Protein AF-0000000086388294 (afdb_homodimer)

Secondary structure (DSSP, 8-state):
--HHHHHHHHHHHHHHHHHHHHHHHHHHHHHHHHT--PPPTTHHHHHHHHHHHHHHHHHHHHHHHHHHHHHHHTT--STTHHHHHHHHTHHHHHHHHHHHHH-HHHHHHH-SS--TT----HHHHHHHHHHHHHHHHHH-/--HHHHHHHHHHHHHHHHHHHHHHHHHHHHHHHHT--PPPTTHHHHHHHHHHHHHHHHHHHHHHHHHHHHHHHTT--STTHHHHHHHHTHHHHHHHHHHHHH-HHHHHHH-SS--TT----HHHHHHHHHHHHHHHHHH-

Radius of gyration: 21.27 Å; Cα contacts (8 Å, |Δi|>4): 244; chains: 2; bounding box: 47×61×39 Å

Solvent-accessible surface area (backbone atoms only — not comparable to full-atom values): 15033 Å² total; per-residue (Å²): 132,59,70,67,58,54,53,52,53,52,51,42,54,49,49,51,50,52,50,50,51,49,51,51,50,51,44,52,50,53,59,46,59,70,68,62,73,56,54,45,62,76,52,17,44,55,53,41,48,48,63,62,44,49,59,26,51,52,45,24,53,52,38,38,53,52,49,51,51,55,37,58,74,66,68,54,71,80,88,38,57,65,59,42,52,59,62,16,46,48,55,28,53,50,45,54,50,55,52,39,43,62,11,54,58,59,47,41,37,70,46,71,77,50,67,46,80,64,72,67,59,67,64,63,24,40,51,43,17,51,53,43,41,51,52,52,60,69,73,103,132,60,70,67,60,54,52,50,52,53,52,42,52,49,49,51,50,53,51,52,49,48,52,52,48,52,44,52,48,52,58,45,58,71,69,61,72,57,52,44,59,76,51,16,43,56,53,41,48,47,61,60,46,49,59,26,51,51,44,25,52,53,38,38,55,52,48,51,51,56,36,56,75,65,69,53,72,79,87,39,56,65,59,43,51,58,62,18,46,49,56,28,54,50,46,54,51,55,52,39,43,62,12,52,59,58,47,41,37,70,46,71,75,51,66,45,80,64,71,68,60,68,62,64,23,39,51,43,16,51,52,41,41,52,53,54,63,68,73,103

Structure (mmCIF, N/CA/C/O backbone):
data_AF-0000000086388294-model_v1
#
loop_
_entity.id
_entity.type
_entity.pdbx_description
1 polymer 'Uncharacterized protein'
#
loop_
_atom_site.group_PDB
_atom_site.id
_atom_site.type_symbol
_atom_site.label_atom_id
_atom_site.label_alt_id
_atom_site.label_comp_id
_atom_site.label_asym_id
_atom_site.label_entity_id
_atom_site.label_seq_id
_atom_site.pdbx_PDB_ins_code
_atom_site.Cartn_x
_atom_site.Cartn_y
_atom_site.Cartn_z
_atom_site.occupancy
_atom_site.B_iso_or_equiv
_atom_site.auth_seq_id
_atom_site.auth_comp_id
_atom_site.auth_asym_id
_atom_site.auth_atom_id
_atom_site.pdbx_PDB_model_num
ATOM 1 N N . MET A 1 1 ? -5.719 28.438 19.172 1 53.09 1 MET A N 1
ATOM 2 C CA . MET A 1 1 ? -5.258 27.812 17.938 1 53.09 1 MET A CA 1
ATOM 3 C C . MET A 1 1 ? -6.141 28.219 16.766 1 53.09 1 MET A C 1
ATOM 5 O O . MET A 1 1 ? -7.367 28.172 16.859 1 53.09 1 MET A O 1
ATOM 9 N N . GLN A 1 2 ? -5.602 28.969 15.68 1 72.62 2 GLN A N 1
ATOM 10 C CA . GLN A 1 2 ? -6.371 29.438 14.531 1 72.62 2 GLN A CA 1
ATOM 11 C C . GLN A 1 2 ? -7.059 28.281 13.82 1 72.62 2 GLN A C 1
ATOM 13 O O . GLN A 1 2 ? -6.562 27.156 13.844 1 72.62 2 GLN A O 1
ATOM 18 N N . PHE A 1 3 ? -8.25 28.406 13.492 1 73.56 3 PHE A N 1
ATOM 19 C CA . PHE A 1 3 ? -9.109 27.453 12.773 1 73.56 3 PHE A CA 1
ATOM 20 C C . PHE A 1 3 ? -8.32 26.719 11.703 1 73.56 3 PHE A C 1
ATOM 22 O O . PHE A 1 3 ? -8.461 25.5 11.562 1 73.56 3 PHE A O 1
ATOM 29 N N . LYS A 1 4 ? -7.434 27.375 10.984 1 77.44 4 LYS A N 1
ATOM 30 C CA . LYS A 1 4 ? -6.641 26.797 9.906 1 77.44 4 LYS A CA 1
ATOM 31 C C . LYS A 1 4 ? -5.652 25.766 10.445 1 77.44 4 LYS A C 1
ATOM 33 O O . LYS A 1 4 ? -5.469 24.703 9.852 1 77.44 4 LYS A O 1
ATOM 38 N N . GLN A 1 5 ? -5.105 26 11.57 1 78.69 5 GLN A N 1
ATOM 39 C CA . GLN A 1 5 ? -4.152 25.078 12.188 1 78.69 5 GLN A CA 1
ATOM 40 C C . GLN A 1 5 ? -4.84 23.812 12.664 1 78.69 5 GLN A C 1
ATOM 42 O O . GLN A 1 5 ? -4.289 22.703 12.531 1 78.69 5 GLN A O 1
ATOM 47 N N . CYS A 1 6 ? -6.016 24.016 13.156 1 74.75 6 CYS A N 1
ATOM 48 C CA . CYS A 1 6 ? -6.797 22.875 13.617 1 74.75 6 CYS A CA 1
ATOM 49 C C . CYS A 1 6 ? -7.172 21.953 12.453 1 74.75 6 CYS A C 1
ATOM 51 O O . CYS A 1 6 ? -7.051 20.734 12.555 1 74.75 6 CYS A O 1
ATOM 53 N N . VAL A 1 7 ? -7.543 22.547 11.32 1 80.19 7 VAL A N 1
ATOM 54 C CA . VAL A 1 7 ? -7.934 21.781 10.141 1 80.19 7 VAL A CA 1
ATOM 55 C C . VAL A 1 7 ? -6.73 21.016 9.602 1 80.19 7 VAL A C 1
ATOM 57 O O . VAL A 1 7 ? -6.852 19.844 9.242 1 80.19 7 VAL A O 1
ATOM 60 N N . GLU A 1 8 ? -5.602 21.562 9.609 1 83.25 8 GLU A N 1
ATOM 61 C CA . GLU A 1 8 ? -4.387 20.922 9.094 1 83.25 8 GLU A CA 1
ATOM 62 C C . GLU A 1 8 ? -3.969 19.75 9.961 1 83.25 8 GLU A C 1
ATOM 64 O O . GLU A 1 8 ? -3.588 18.688 9.445 1 83.25 8 GLU A O 1
ATOM 69 N N . LYS A 1 9 ? -4.082 19.906 11.203 1 84.88 9 LYS A N 1
ATOM 70 C CA . LYS A 1 9 ? -3.73 18.812 12.109 1 84.88 9 LYS A CA 1
ATOM 71 C C . LYS A 1 9 ? -4.699 17.641 11.969 1 84.88 9 LYS A C 1
ATOM 73 O O . LYS A 1 9 ? -4.289 16.484 11.992 1 84.88 9 LYS A O 1
ATOM 78 N N . LEU A 1 10 ? -5.895 17.953 11.797 1 84 10 LEU A N 1
ATOM 79 C CA . LEU A 1 10 ? -6.918 16.938 11.586 1 84 10 LEU A CA 1
ATOM 80 C C . LEU A 1 10 ? -6.66 16.156 10.297 1 84 10 LEU A C 1
ATOM 82 O O . LEU A 1 10 ? -6.762 14.938 10.281 1 84 10 LEU A O 1
ATOM 86 N N . LEU A 1 11 ? -6.293 16.812 9.281 1 85.06 11 LEU A N 1
ATOM 87 C CA . LEU A 1 11 ? -6.012 16.188 7.996 1 85.06 11 LEU A CA 1
ATOM 88 C C . LEU A 1 11 ? -4.789 15.281 8.094 1 85.06 11 LEU A C 1
ATOM 90 O O . LEU A 1 11 ? -4.758 14.203 7.488 1 85.06 11 LEU A O 1
ATOM 94 N N . GLN A 1 12 ? -3.857 15.719 8.797 1 90.31 12 GLN A N 1
ATOM 95 C CA . GLN A 1 12 ? -2.639 14.938 8.984 1 90.31 12 GLN A CA 1
ATOM 96 C C . GLN A 1 12 ? -2.926 13.633 9.719 1 90.31 12 GLN A C 1
ATOM 98 O O . GLN A 1 12 ? -2.439 12.57 9.328 1 90.31 12 GLN A O 1
ATOM 103 N N . GLU A 1 13 ? -3.705 13.695 10.711 1 88.75 13 GLU A N 1
ATOM 104 C CA . GLU A 1 13 ? -4.055 12.508 11.484 1 88.75 13 GLU A CA 1
ATOM 105 C C . GLU A 1 13 ? -4.848 11.508 10.641 1 88.75 13 GLU A C 1
ATOM 107 O O . GLU A 1 13 ? -4.586 10.305 10.672 1 88.75 13 GLU A O 1
ATOM 112 N N . LYS A 1 14 ? -5.672 12.094 9.844 1 88.75 14 LYS A N 1
ATOM 113 C CA . LYS A 1 14 ? -6.48 11.242 8.977 1 88.75 14 LYS A CA 1
ATOM 114 C C . LYS A 1 14 ? -5.621 10.562 7.914 1 88.75 14 LYS A C 1
ATOM 116 O O . LYS A 1 14 ? -5.816 9.383 7.613 1 88.75 14 LYS A O 1
ATOM 121 N N . LEU A 1 15 ? -4.684 11.266 7.441 1 91.25 15 LEU A N 1
ATOM 122 C CA . LEU A 1 15 ? -3.805 10.719 6.41 1 91.25 15 LEU A CA 1
ATOM 123 C C . LEU A 1 15 ? -2.926 9.609 6.977 1 91.25 15 LEU A C 1
ATOM 125 O O . LEU A 1 15 ? -2.689 8.602 6.312 1 91.25 15 LEU A O 1
ATOM 129 N N . ILE A 1 16 ? -2.539 9.844 8.188 1 92.44 16 ILE A N 1
ATOM 130 C CA . ILE A 1 16 ? -1.714 8.828 8.828 1 92.44 16 ILE A CA 1
ATOM 131 C C . ILE A 1 16 ? -2.537 7.562 9.062 1 92.44 16 ILE A C 1
ATOM 133 O O . ILE A 1 16 ? -2.08 6.453 8.773 1 92.44 16 ILE A O 1
ATOM 137 N N . LEU A 1 17 ? -3.752 7.77 9.461 1 92.06 17 LEU A N 1
ATOM 138 C CA . LEU A 1 17 ? -4.648 6.652 9.734 1 92.06 17 LEU A CA 1
ATOM 139 C C . LEU A 1 17 ? -4.953 5.879 8.453 1 92.06 17 LEU A C 1
ATOM 141 O O . LEU A 1 17 ? -4.922 4.645 8.445 1 92.06 17 LEU A O 1
ATOM 145 N N . ASN A 1 18 ? -5.18 6.625 7.445 1 92.62 18 ASN A N 1
ATOM 146 C CA . ASN A 1 18 ? -5.48 5.988 6.168 1 92.62 18 ASN A CA 1
ATOM 147 C C . ASN A 1 18 ? -4.266 5.254 5.605 1 92.62 18 ASN A C 1
ATOM 149 O O . ASN A 1 18 ? -4.402 4.195 4.988 1 92.62 18 ASN A O 1
ATOM 153 N N . PHE A 1 19 ? -3.104 5.809 5.812 1 94.56 19 PHE A N 1
ATOM 154 C CA . PHE A 1 19 ? -1.874 5.172 5.359 1 94.56 19 PHE A CA 1
ATOM 155 C C . PHE A 1 19 ? -1.628 3.871 6.117 1 94.56 19 PHE A C 1
ATOM 157 O O . PHE A 1 19 ? -1.407 2.822 5.504 1 94.56 19 PHE A O 1
ATOM 164 N N . ILE A 1 20 ? -1.783 3.887 7.344 1 92.75 20 ILE A N 1
ATOM 165 C CA . ILE A 1 20 ? -1.602 2.699 8.172 1 92.75 20 ILE A CA 1
ATOM 166 C C . ILE A 1 20 ? -2.67 1.664 7.828 1 92.75 20 ILE A C 1
ATOM 168 O O . ILE A 1 20 ? -2.369 0.475 7.691 1 92.75 20 ILE A O 1
ATOM 172 N N . GLY A 1 21 ? -3.887 2.121 7.738 1 93.5 21 GLY A N 1
ATOM 173 C CA . GLY A 1 21 ? -4.961 1.221 7.355 1 93.5 21 GLY A CA 1
ATOM 174 C C . GLY A 1 21 ? -4.711 0.522 6.031 1 93.5 21 GLY A C 1
ATOM 175 O O . GLY A 1 21 ? -4.973 -0.675 5.895 1 93.5 21 GLY A O 1
ATOM 176 N N . THR A 1 22 ? -4.184 1.242 5.094 1 94.38 22 THR A N 1
ATOM 177 C CA . THR A 1 22 ? -3.904 0.675 3.781 1 94.38 22 THR A CA 1
ATOM 178 C C . THR A 1 22 ? -2.809 -0.382 3.871 1 94.38 22 THR A C 1
ATOM 180 O O . THR A 1 22 ? -2.891 -1.427 3.221 1 94.38 22 THR A O 1
ATOM 183 N N . ILE A 1 23 ? -1.818 -0.122 4.684 1 94.25 23 ILE A N 1
ATOM 184 C CA . ILE A 1 23 ? -0.747 -1.095 4.863 1 94.25 23 ILE A CA 1
ATOM 185 C C . ILE A 1 23 ? -1.307 -2.369 5.492 1 94.25 23 ILE A C 1
ATOM 187 O O . ILE A 1 23 ? -1.002 -3.477 5.043 1 94.25 23 ILE A O 1
ATOM 191 N N . ILE A 1 24 ? -2.145 -2.24 6.449 1 94.56 24 ILE A N 1
ATOM 192 C CA . ILE A 1 24 ? -2.736 -3.396 7.113 1 94.56 24 ILE A CA 1
ATOM 193 C C . ILE A 1 24 ? -3.582 -4.188 6.117 1 94.56 24 ILE A C 1
ATOM 195 O O . ILE A 1 24 ? -3.525 -5.418 6.086 1 94.56 24 ILE A O 1
ATOM 199 N N . LEU A 1 25 ? -4.289 -3.502 5.316 1 94.44 25 LEU A N 1
ATOM 200 C CA . LEU A 1 25 ? -5.141 -4.16 4.332 1 94.44 25 LEU A CA 1
ATOM 201 C C . LEU A 1 25 ? -4.301 -4.895 3.295 1 94.44 25 LEU A C 1
ATOM 203 O O . LEU A 1 25 ? -4.637 -6.012 2.893 1 94.44 25 LEU A O 1
ATOM 207 N N . ALA A 1 26 ? -3.232 -4.305 2.924 1 93.75 26 ALA A N 1
ATOM 208 C CA . ALA A 1 26 ? -2.354 -4.938 1.945 1 93.75 26 ALA A CA 1
ATOM 209 C C . ALA A 1 26 ? -1.712 -6.199 2.518 1 93.75 26 ALA A C 1
ATOM 211 O O . ALA A 1 26 ? -1.621 -7.219 1.835 1 93.75 26 ALA A O 1
ATOM 212 N N . VAL A 1 27 ? -1.309 -6.082 3.719 1 92.75 27 VAL A N 1
ATOM 213 C CA . VAL A 1 27 ? -0.692 -7.227 4.383 1 92.75 27 VAL A CA 1
ATOM 214 C C . VAL A 1 27 ? -1.728 -8.328 4.578 1 92.75 27 VAL A C 1
ATOM 216 O O . VAL A 1 27 ? -1.443 -9.508 4.332 1 92.75 27 VAL A O 1
ATOM 219 N N . THR A 1 28 ? -2.885 -8.008 4.977 1 91 28 THR A N 1
ATOM 220 C CA . THR A 1 28 ? -3.963 -8.977 5.16 1 91 28 THR A CA 1
ATOM 221 C C . THR A 1 28 ? -4.285 -9.68 3.85 1 91 28 THR A C 1
ATOM 223 O O . THR A 1 28 ? -4.469 -10.898 3.822 1 91 28 THR A O 1
ATOM 226 N N . GLU A 1 29 ? -4.336 -8.977 2.787 1 92.5 29 GLU A N 1
ATOM 227 C CA . GLU A 1 29 ? -4.617 -9.562 1.479 1 92.5 29 GLU A CA 1
ATOM 228 C C . GLU A 1 29 ? -3.508 -10.523 1.059 1 92.5 29 GLU A C 1
ATOM 230 O O . GLU A 1 29 ? -3.781 -11.578 0.487 1 92.5 29 GLU A O 1
ATOM 235 N N . LYS A 1 30 ? -2.273 -10.141 1.365 1 90.69 30 LYS A N 1
ATOM 236 C CA . LYS A 1 30 ? -1.16 -11.008 0.987 1 90.69 30 LYS A CA 1
ATOM 237 C C . LYS A 1 30 ? -1.208 -12.328 1.747 1 90.69 30 LYS A C 1
ATOM 239 O O . LYS A 1 30 ? -0.921 -13.391 1.182 1 90.69 30 LYS A O 1
ATOM 244 N N . ILE A 1 31 ? -1.565 -12.266 2.973 1 87.38 31 ILE A N 1
ATOM 245 C CA . ILE A 1 31 ? -1.691 -13.484 3.775 1 87.38 31 ILE A CA 1
ATOM 246 C C . ILE A 1 31 ? -2.82 -14.352 3.225 1 87.38 31 ILE A C 1
ATOM 248 O O . ILE A 1 31 ? -2.67 -15.57 3.1 1 87.38 31 ILE A O 1
ATOM 252 N N . MET A 1 32 ? -3.871 -13.734 2.818 1 86.81 32 MET A N 1
ATOM 253 C CA . MET A 1 32 ? -5.02 -14.469 2.293 1 86.81 32 MET A CA 1
ATOM 254 C C . MET A 1 32 ? -4.707 -15.062 0.921 1 86.81 32 MET A C 1
ATOM 256 O O . MET A 1 32 ? -5.199 -16.141 0.578 1 86.81 32 MET A O 1
ATOM 260 N N . GLU A 1 33 ? -3.936 -14.367 0.176 1 84.38 33 GLU A N 1
ATOM 261 C CA . GLU A 1 33 ? -3.576 -14.805 -1.169 1 84.38 33 GLU A CA 1
ATOM 262 C C . GLU A 1 33 ? -2.822 -16.141 -1.135 1 84.38 33 GLU A C 1
ATOM 264 O O . GLU A 1 33 ? -3.027 -17 -1.994 1 84.38 33 GLU A O 1
ATOM 269 N N . HIS A 1 34 ? -1.986 -16.312 -0.187 1 80.88 34 HIS A N 1
ATOM 270 C CA . HIS A 1 34 ? -1.184 -17.531 -0.103 1 80.88 34 HIS A CA 1
ATOM 271 C C . HIS A 1 34 ? -2.025 -18.719 0.347 1 80.88 34 HIS A C 1
ATOM 273 O O . HIS A 1 34 ? -1.683 -19.875 0.069 1 80.88 34 HIS A O 1
ATOM 279 N N . GLU A 1 35 ? -3.08 -18.469 0.985 1 77.38 35 GLU A N 1
ATOM 280 C CA . GLU A 1 35 ? -3.957 -19.547 1.456 1 77.38 35 GLU A CA 1
ATOM 281 C C . GLU A 1 35 ? -5.215 -19.641 0.597 1 77.38 35 GLU A C 1
ATOM 283 O O . GLU A 1 35 ? -6.125 -20.422 0.908 1 77.38 35 GLU A O 1
ATOM 288 N N . PHE A 1 36 ? -5.215 -19.047 -0.467 1 81.56 36 PHE A N 1
ATOM 289 C CA . PHE A 1 36 ? -6.434 -18.938 -1.259 1 81.56 36 PHE A CA 1
ATOM 290 C C . PHE A 1 36 ? -6.676 -20.203 -2.062 1 81.56 36 PHE A C 1
ATOM 292 O O . PHE A 1 36 ? -5.762 -20.719 -2.707 1 81.56 36 PHE A O 1
ATOM 299 N N . THR A 1 37 ? -7.801 -20.75 -1.876 1 80.44 37 THR A N 1
ATOM 300 C CA . THR A 1 37 ? -8.305 -21.844 -2.697 1 80.44 37 THR A CA 1
ATOM 301 C C . THR A 1 37 ? -9.648 -21.484 -3.322 1 80.44 37 THR A C 1
ATOM 303 O O . THR A 1 37 ? -10.516 -20.922 -2.652 1 80.44 37 THR A O 1
ATOM 306 N N . CYS A 1 38 ? -9.75 -21.734 -4.637 1 82.88 38 CYS A N 1
ATOM 307 C CA . CYS A 1 38 ? -10.969 -21.359 -5.344 1 82.88 38 CYS A CA 1
ATOM 308 C C . CYS A 1 38 ? -12.086 -22.375 -5.086 1 82.88 38 CYS A C 1
ATOM 310 O O . CYS A 1 38 ? -11.93 -23.562 -5.371 1 82.88 38 CYS A O 1
ATOM 312 N N . ALA A 1 39 ? -13.148 -22.016 -4.559 1 83.69 39 ALA A N 1
ATOM 313 C CA . ALA A 1 39 ? -14.305 -22.859 -4.293 1 83.69 39 ALA A CA 1
ATOM 314 C C . ALA A 1 39 ? -15.016 -23.25 -5.59 1 83.69 39 ALA A C 1
ATOM 316 O O . ALA A 1 39 ? -14.961 -22.516 -6.578 1 83.69 39 ALA A O 1
ATOM 317 N N . PRO A 1 40 ? -15.633 -24.406 -5.535 1 83.69 40 PRO A N 1
ATOM 318 C CA . PRO A 1 40 ? -16.359 -24.828 -6.742 1 83.69 40 PRO A CA 1
ATOM 319 C C . PRO A 1 40 ? -17.578 -23.969 -7.035 1 83.69 40 PRO A C 1
ATOM 321 O O . PRO A 1 40 ? -18.141 -23.359 -6.121 1 83.69 40 PRO A O 1
ATOM 324 N N . HIS A 1 41 ? -17.938 -23.938 -8.297 1 83.25 41 HIS A N 1
ATOM 325 C CA . HIS A 1 41 ? -19.156 -23.234 -8.711 1 83.25 41 HIS A CA 1
ATOM 326 C C . HIS A 1 41 ? -20.406 -23.906 -8.156 1 83.25 41 HIS A C 1
ATOM 328 O O . HIS A 1 41 ? -20.484 -25.125 -8.117 1 83.25 41 HIS A O 1
ATOM 334 N N . PRO A 1 42 ? -21.438 -23.141 -7.582 1 84.75 42 PRO A N 1
ATOM 335 C CA . PRO A 1 42 ? -21.625 -21.688 -7.629 1 84.75 42 PRO A CA 1
ATOM 336 C C . PRO A 1 42 ? -21.172 -21 -6.344 1 84.75 42 PRO A C 1
ATOM 338 O O . PRO A 1 42 ? -21.422 -19.812 -6.164 1 84.75 42 PRO A O 1
ATOM 341 N N . TYR A 1 43 ? -20.578 -21.641 -5.477 1 88.56 43 TYR A N 1
ATOM 342 C CA . TYR A 1 43 ? -20.172 -21.094 -4.18 1 88.56 43 TYR A CA 1
ATOM 343 C C . TYR A 1 43 ? -19.031 -20.109 -4.324 1 88.56 43 TYR A C 1
ATOM 345 O O . TYR A 1 43 ? -18.781 -19.297 -3.432 1 88.56 43 TYR A O 1
ATOM 353 N N . ASN A 1 44 ? -18.297 -20.109 -5.426 1 90 44 ASN A N 1
ATOM 354 C CA . ASN A 1 44 ? -17.172 -19.219 -5.668 1 90 44 ASN A CA 1
ATOM 355 C C . ASN A 1 44 ? -17.609 -17.766 -5.668 1 90 44 ASN A C 1
ATOM 357 O O . ASN A 1 44 ? -16.891 -16.891 -5.172 1 90 44 ASN A O 1
ATOM 361 N N . GLN A 1 45 ? -18.797 -17.5 -6.148 1 90.38 45 GLN A N 1
ATOM 362 C CA . GLN A 1 45 ? -19.297 -16.125 -6.172 1 90.38 45 GLN A CA 1
ATOM 363 C C . GLN A 1 45 ? -19.656 -15.648 -4.77 1 90.38 45 GLN A C 1
ATOM 365 O O . GLN A 1 45 ? -19.422 -14.484 -4.426 1 90.38 45 GLN A O 1
ATOM 370 N N . ILE A 1 46 ? -20.234 -16.562 -4.047 1 92.62 46 ILE A N 1
ATOM 371 C CA . ILE A 1 46 ? -20.625 -16.219 -2.684 1 92.62 46 ILE A CA 1
ATOM 372 C C . ILE A 1 46 ? -19.375 -15.977 -1.837 1 92.62 46 ILE A C 1
ATOM 374 O O . ILE A 1 46 ? -19.312 -14.992 -1.099 1 92.62 46 ILE A O 1
ATOM 378 N N . TYR A 1 47 ? -18.406 -16.859 -1.914 1 89.94 47 TYR A N 1
ATOM 379 C CA . TYR A 1 47 ? -17.172 -16.703 -1.171 1 89.94 47 TYR A CA 1
ATOM 380 C C . TYR A 1 47 ? -16.453 -15.414 -1.568 1 89.94 47 TYR A C 1
ATOM 382 O O . TYR A 1 47 ? -15.906 -14.711 -0.715 1 89.94 47 TYR A O 1
ATOM 390 N N . PHE A 1 48 ? -16.453 -15.062 -2.885 1 92.5 48 PHE A N 1
ATOM 391 C CA . PHE A 1 48 ? -15.852 -13.82 -3.346 1 92.5 48 PHE A CA 1
ATOM 392 C C . PHE A 1 48 ? -16.578 -12.609 -2.76 1 92.5 48 PHE A C 1
ATOM 394 O O . PHE A 1 48 ? -15.945 -11.648 -2.328 1 92.5 48 PHE A O 1
ATOM 401 N N . GLY A 1 49 ? -17.844 -12.688 -2.756 1 94.44 49 GLY A N 1
ATOM 402 C CA . GLY A 1 49 ? -18.609 -11.609 -2.166 1 94.44 49 GLY A CA 1
ATOM 403 C C . GLY A 1 49 ? -18.281 -11.367 -0.705 1 94.44 49 GLY A C 1
ATOM 404 O O . GLY A 1 49 ? -18.125 -10.219 -0.282 1 94.44 49 GLY A O 1
ATOM 405 N N . ILE A 1 50 ? -18.203 -12.391 0.019 1 93.75 50 ILE A N 1
ATOM 406 C CA . ILE A 1 50 ? -17.891 -12.289 1.438 1 93.75 50 ILE A CA 1
ATOM 407 C C . ILE A 1 50 ? -16.469 -11.727 1.61 1 93.75 50 ILE A C 1
ATOM 409 O O . ILE A 1 50 ? -16.25 -10.844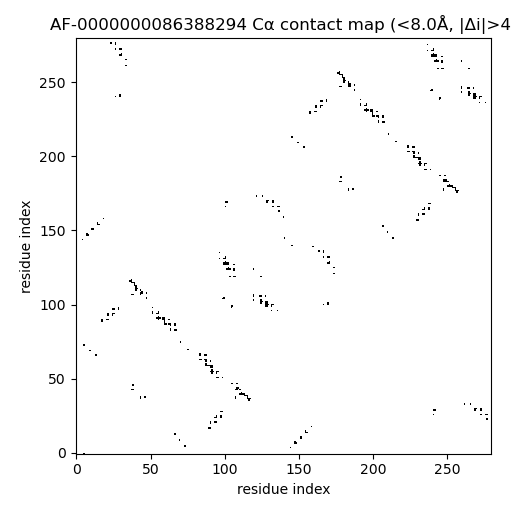 2.436 1 93.75 50 ILE A O 1
ATOM 413 N N . PHE A 1 51 ? -15.586 -12.234 0.8 1 93.12 51 PHE A N 1
ATOM 414 C CA . PHE A 1 51 ? -14.203 -11.773 0.856 1 93.12 51 PHE A CA 1
ATOM 415 C C . PHE A 1 51 ? -14.117 -10.281 0.561 1 93.12 51 PHE A C 1
ATOM 417 O O . PHE A 1 51 ? -13.344 -9.555 1.194 1 93.12 51 PHE A O 1
ATOM 424 N N . LEU A 1 52 ? -14.906 -9.844 -0.371 1 94.62 52 LEU A N 1
ATOM 425 C CA . LEU A 1 52 ? -14.883 -8.453 -0.812 1 94.62 52 LEU A CA 1
ATOM 426 C C . LEU A 1 52 ? -15.547 -7.543 0.22 1 94.62 52 LEU A C 1
ATOM 428 O O . LEU A 1 52 ? -15.039 -6.461 0.516 1 94.62 52 LEU A O 1
ATOM 432 N N . LEU A 1 53 ? -16.547 -8.039 0.892 1 96.56 53 LEU A N 1
ATOM 433 C CA . LEU A 1 53 ? -17.391 -7.152 1.7 1 96.56 53 LEU A CA 1
ATOM 434 C C . LEU A 1 53 ? -17 -7.234 3.172 1 96.56 53 LEU A C 1
ATOM 436 O O . LEU A 1 53 ? -17.109 -6.246 3.904 1 96.56 53 LEU A O 1
ATOM 440 N N . ALA A 1 54 ? -16.5 -8.305 3.588 1 95.5 54 ALA A N 1
ATOM 441 C CA . ALA A 1 54 ? -16.25 -8.492 5.016 1 95.5 54 ALA A CA 1
ATOM 442 C C . ALA A 1 54 ? -15.156 -7.559 5.512 1 95.5 54 ALA A C 1
ATOM 444 O O . ALA A 1 54 ? -15.391 -6.727 6.395 1 95.5 54 ALA A O 1
ATOM 445 N N . PRO A 1 55 ? -13.977 -7.594 4.938 1 94.88 55 PRO A N 1
ATOM 446 C CA . PRO A 1 55 ? -12.953 -6.656 5.414 1 94.88 55 PRO A CA 1
ATOM 447 C C . PRO A 1 55 ? -13.328 -5.199 5.168 1 94.88 55 PRO A C 1
ATOM 449 O O . PRO A 1 55 ? -13.086 -4.34 6.02 1 94.88 55 PRO A O 1
ATOM 452 N N . ALA A 1 56 ? -13.945 -4.93 4.043 1 96.62 56 ALA A N 1
ATOM 453 C CA . ALA A 1 56 ? -14.398 -3.572 3.74 1 96.62 56 ALA A CA 1
ATOM 454 C C . ALA A 1 56 ? -15.352 -3.059 4.816 1 96.62 56 ALA A C 1
ATOM 456 O O . ALA A 1 56 ? -15.203 -1.935 5.305 1 96.62 56 ALA A O 1
ATOM 457 N N . GLY A 1 57 ? -16.25 -3.904 5.23 1 96.5 57 GLY A N 1
ATOM 458 C CA . GLY A 1 57 ? -17.203 -3.527 6.262 1 96.5 57 GLY A CA 1
ATOM 459 C C . GLY A 1 57 ? -16.562 -3.33 7.621 1 96.5 57 GLY A C 1
ATOM 460 O O . GLY A 1 57 ? -16.859 -2.357 8.32 1 96.5 57 GLY A O 1
ATOM 461 N N . ILE A 1 58 ? -15.688 -4.152 7.984 1 96.88 58 ILE A N 1
ATOM 462 C CA . ILE A 1 58 ? -15.008 -4.09 9.273 1 96.88 58 ILE A CA 1
ATOM 463 C C . ILE A 1 58 ? -14.188 -2.809 9.359 1 96.88 58 ILE A C 1
ATOM 465 O O . ILE A 1 58 ? -14.289 -2.059 10.336 1 96.88 58 ILE A O 1
ATOM 469 N N . PHE A 1 59 ? -13.398 -2.547 8.312 1 96.19 59 PHE A N 1
ATOM 470 C CA . PHE A 1 59 ? -12.523 -1.377 8.352 1 96.19 59 PHE A CA 1
ATOM 471 C C . PHE A 1 59 ? -13.344 -0.094 8.227 1 96.19 59 PHE A C 1
ATOM 473 O O . PHE A 1 59 ? -12.953 0.946 8.766 1 96.19 59 PHE A O 1
ATOM 480 N N . PHE A 1 60 ? -14.484 -0.152 7.57 1 96.88 60 PHE A N 1
ATOM 481 C CA . PHE A 1 60 ? -15.383 1 7.523 1 96.88 60 PHE A CA 1
ATOM 482 C C . PHE A 1 60 ? -15.875 1.355 8.922 1 96.88 60 PHE A C 1
ATOM 484 O O . PHE A 1 60 ? -15.797 2.512 9.336 1 96.88 60 PHE A O 1
ATOM 491 N N . PHE A 1 61 ? -16.297 0.371 9.648 1 96.62 61 PHE A N 1
ATOM 492 C CA . PHE A 1 61 ? -16.859 0.606 10.977 1 96.62 61 PHE A CA 1
ATOM 493 C C . PHE A 1 61 ? -15.773 1.037 11.953 1 96.62 61 PHE A C 1
ATOM 495 O O . PHE A 1 61 ? -15.984 1.954 12.75 1 96.62 61 PHE A O 1
ATOM 502 N N . LEU A 1 62 ? -14.656 0.399 11.867 1 95.38 62 LEU A N 1
ATOM 503 C CA . LEU A 1 62 ? -13.555 0.769 12.742 1 95.38 62 LEU A CA 1
ATOM 504 C C . LEU A 1 62 ? -13.125 2.213 12.508 1 95.38 62 LEU A C 1
ATOM 506 O O . LEU A 1 62 ? -12.961 2.982 13.453 1 95.38 62 LEU A O 1
ATOM 510 N N . ASN A 1 63 ? -12.945 2.537 11.195 1 94.38 63 ASN A N 1
ATOM 511 C CA . ASN A 1 63 ? -12.555 3.902 10.867 1 94.38 63 ASN A CA 1
ATOM 512 C C . ASN A 1 63 ? -13.625 4.91 11.266 1 94.38 63 ASN A C 1
ATOM 514 O O . ASN A 1 63 ? -13.32 6.043 11.633 1 94.38 63 ASN A O 1
ATOM 518 N N . PHE A 1 64 ? -14.875 4.477 11.172 1 93.5 64 PHE A N 1
ATOM 519 C CA . PHE A 1 64 ? -15.984 5.344 11.547 1 93.5 64 PHE A CA 1
ATOM 520 C C . PHE A 1 64 ? -15.922 5.684 13.031 1 93.5 64 PHE A C 1
ATOM 522 O O . PHE A 1 64 ? -16.109 6.844 13.422 1 93.5 64 PHE A O 1
ATOM 529 N N . ILE A 1 65 ? -15.617 4.762 13.828 1 93.38 65 ILE A N 1
ATOM 530 C CA . ILE A 1 65 ? -15.5 4.953 15.266 1 93.38 65 ILE A CA 1
ATOM 531 C C . ILE A 1 65 ? -14.305 5.852 15.57 1 93.38 65 ILE A C 1
ATOM 533 O O . ILE A 1 65 ? -14.414 6.801 16.359 1 93.38 65 ILE A O 1
ATOM 537 N N . ILE A 1 66 ? -13.172 5.594 14.922 1 92.75 66 ILE A N 1
ATOM 538 C CA . ILE A 1 66 ? -11.945 6.352 15.164 1 92.75 66 ILE A CA 1
ATOM 539 C C . ILE A 1 66 ? -12.148 7.805 14.742 1 92.75 66 ILE A C 1
ATOM 541 O O . ILE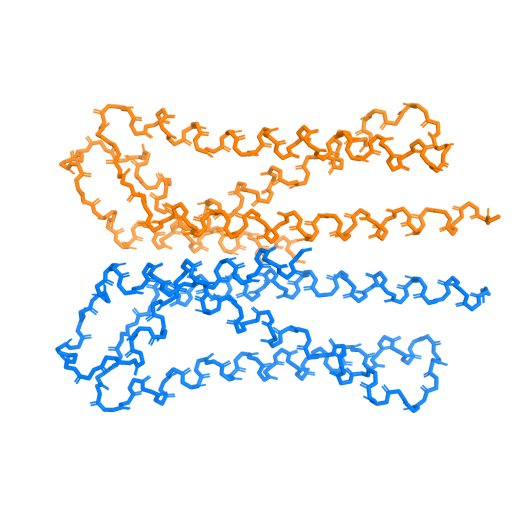 A 1 66 ? -11.742 8.727 15.453 1 92.75 66 ILE A O 1
ATOM 545 N N . GLN A 1 67 ? -12.82 8.039 13.547 1 89.19 67 GLN A N 1
ATOM 546 C CA . GLN A 1 67 ? -13.086 9.391 13.07 1 89.19 67 GLN A CA 1
ATOM 547 C C . GLN A 1 67 ? -13.969 10.156 14.055 1 89.19 67 GLN A C 1
ATOM 549 O O . GLN A 1 67 ? -13.781 11.359 14.25 1 89.19 67 GLN A O 1
ATOM 554 N N . GLY A 1 68 ? -14.945 9.492 14.586 1 86.81 68 GLY A N 1
ATOM 555 C CA . GLY A 1 68 ? -15.773 10.125 15.602 1 86.81 68 GLY A CA 1
ATOM 556 C C . GLY A 1 68 ? -14.992 10.594 16.812 1 86.81 68 GLY A C 1
ATOM 557 O O . GLY A 1 68 ? -15.203 11.711 17.297 1 86.81 68 GLY A O 1
ATOM 558 N N . TYR A 1 69 ? -14.047 9.812 17.203 1 87.81 69 TYR A N 1
ATOM 559 C CA . TYR A 1 69 ? -13.203 10.164 18.344 1 87.81 69 TYR A CA 1
ATOM 560 C C . TYR A 1 69 ? -12.297 11.344 18 1 87.81 69 TYR A C 1
ATOM 562 O O . TYR A 1 69 ? -12.094 12.242 18.828 1 87.81 69 TYR A O 1
ATOM 570 N N . ILE A 1 70 ? -11.758 11.297 16.812 1 85.19 70 ILE A N 1
ATOM 571 C CA . ILE A 1 70 ? -10.867 12.367 16.375 1 85.19 70 ILE A CA 1
ATOM 572 C C . ILE A 1 70 ? -11.633 13.68 16.297 1 85.19 70 ILE A C 1
ATOM 574 O O . ILE A 1 70 ? -11.148 14.719 16.766 1 85.19 70 ILE A O 1
ATOM 578 N N . LEU A 1 71 ? -12.828 13.672 15.758 1 83.38 71 LEU A N 1
ATOM 579 C CA . LEU A 1 71 ? -13.633 14.883 15.625 1 83.38 71 LEU A CA 1
ATOM 580 C C . LEU A 1 71 ? -14.055 15.414 16.984 1 83.38 71 LEU A C 1
ATOM 582 O O . LEU A 1 71 ? -14.078 16.625 17.203 1 83.38 71 LEU A O 1
ATOM 586 N N . ASN A 1 72 ? -14.422 14.516 17.875 1 84.12 72 ASN A N 1
ATOM 587 C CA . ASN A 1 72 ? -14.812 14.906 19.234 1 84.12 72 ASN A CA 1
ATOM 588 C C . ASN A 1 72 ? -13.656 15.562 19.984 1 84.12 72 ASN A C 1
ATOM 590 O O . ASN A 1 72 ? -13.859 16.5 20.75 1 84.12 72 ASN A O 1
ATOM 594 N N . SER A 1 73 ? -12.531 15.109 19.781 1 83.38 73 SER A N 1
ATOM 595 C CA . SER A 1 73 ? -11.352 15.672 20.438 1 83.38 73 SER A CA 1
ATOM 596 C C . SER A 1 73 ? -11.078 17.094 19.953 1 83.38 73 SER A C 1
ATOM 598 O O . SER A 1 73 ? -10.508 17.906 20.672 1 83.38 73 SER A O 1
ATOM 600 N N . PHE A 1 74 ? -11.492 17.344 18.688 1 79.5 74 PHE A N 1
ATOM 601 C CA . PHE A 1 74 ? -11.25 18.656 18.109 1 79.5 74 PHE A CA 1
ATOM 602 C C . PHE A 1 74 ? -12.484 19.547 18.25 1 79.5 74 PHE A C 1
ATOM 604 O O . PHE A 1 74 ? -12.508 20.672 17.75 1 79.5 74 PHE A O 1
ATOM 611 N N . ASP A 1 75 ? -13.57 19.141 19.031 1 77.12 75 ASP A N 1
ATOM 612 C CA . ASP A 1 75 ? -14.797 19.891 19.281 1 77.12 75 ASP A CA 1
ATOM 613 C C . ASP A 1 75 ? -15.469 20.297 17.969 1 77.12 75 ASP A C 1
ATOM 615 O O . ASP A 1 75 ? -15.969 21.422 17.844 1 77.12 75 ASP A O 1
ATOM 619 N N . VAL A 1 76 ? -15.164 19.641 16.922 1 69.5 76 VAL A N 1
ATOM 620 C CA . VAL A 1 76 ? -15.836 19.938 15.648 1 69.5 76 VAL A CA 1
ATOM 621 C C . VAL A 1 76 ? -17.281 19.422 15.703 1 69.5 76 VAL A C 1
ATOM 623 O O . VAL A 1 76 ? -17.547 18.344 16.219 1 69.5 76 VAL A O 1
ATOM 626 N N . LYS A 1 77 ? -18.219 20.422 15.531 1 63.12 77 LYS A N 1
ATOM 627 C CA . LYS A 1 77 ? -19.672 20.25 15.672 1 63.12 77 LYS A CA 1
ATOM 628 C C . LYS A 1 77 ? -20.141 19.016 14.906 1 63.12 77 LYS A C 1
ATOM 630 O O . LYS A 1 77 ? -19.516 18.609 13.922 1 63.12 77 LYS A O 1
ATOM 635 N N . LYS A 1 78 ? -21.344 18.359 15.312 1 60.47 78 LYS A N 1
ATOM 636 C CA . LYS A 1 78 ? -22.141 17.156 15.125 1 60.47 78 LYS A CA 1
ATOM 637 C C . LYS A 1 78 ? -22.547 17 13.664 1 60.47 78 LYS A C 1
ATOM 639 O O . LYS A 1 78 ? -22.734 15.875 13.18 1 60.47 78 LYS A O 1
ATOM 644 N N . ASP A 1 79 ? -22.766 18.109 12.828 1 62.97 79 ASP A N 1
ATOM 645 C CA . ASP A 1 79 ? -23.375 17.891 11.516 1 62.97 79 ASP A CA 1
ATOM 646 C C . ASP A 1 79 ? -22.406 17.203 10.57 1 62.97 79 ASP A C 1
ATOM 648 O O . ASP A 1 79 ? -22.562 17.266 9.352 1 62.97 79 ASP A O 1
ATOM 652 N N . ASN A 1 80 ? -21.531 16.578 11.242 1 76.25 80 ASN A N 1
ATOM 653 C CA . ASN A 1 80 ? -20.422 16.156 10.398 1 76.25 80 ASN A CA 1
ATOM 654 C C . ASN A 1 80 ? -20.5 14.68 10.039 1 76.25 80 ASN A C 1
ATOM 656 O O . ASN A 1 80 ? -19.5 14.055 9.719 1 76.25 80 ASN A O 1
ATOM 660 N N . TRP A 1 81 ? -21.875 14.242 10.188 1 79.69 81 TRP A N 1
ATOM 661 C CA . TRP A 1 81 ? -22.016 12.82 9.906 1 79.69 81 TRP A CA 1
ATOM 662 C C . TRP A 1 81 ? -21.641 12.516 8.461 1 79.69 81 TRP A C 1
ATOM 664 O O . TRP A 1 81 ? -21.016 11.492 8.18 1 79.69 81 TRP A O 1
ATOM 674 N N . CYS A 1 82 ? -21.969 13.352 7.539 1 82.56 82 CYS A N 1
ATOM 675 C CA . CYS A 1 82 ? -21.641 13.125 6.141 1 82.56 82 CYS A CA 1
ATOM 676 C C . CYS A 1 82 ? -20.125 13.117 5.941 1 82.56 82 CYS A C 1
ATOM 678 O O . CYS A 1 82 ? -19.594 12.281 5.207 1 82.56 82 CYS A O 1
ATOM 680 N N . CYS A 1 83 ? -19.484 14.031 6.543 1 82.56 83 CYS A N 1
ATOM 681 C CA . CYS A 1 83 ? -18.031 14.086 6.453 1 82.56 83 CYS A CA 1
ATOM 682 C C . CYS A 1 83 ? -17.391 12.852 7.078 1 82.56 83 CYS A C 1
ATOM 684 O O . CYS A 1 83 ? -16.438 12.297 6.535 1 82.56 83 CYS A O 1
ATOM 686 N N . MET A 1 84 ? -17.969 12.344 8.156 1 87.19 84 MET A N 1
ATOM 687 C CA . MET A 1 84 ? -17.453 11.156 8.812 1 87.19 84 MET A CA 1
ATOM 688 C C . MET A 1 84 ? -17.609 9.922 7.93 1 87.19 84 MET A C 1
ATOM 690 O O . MET A 1 84 ? -16.688 9.102 7.836 1 87.19 84 MET A O 1
ATOM 694 N N . VAL A 1 85 ? -18.734 9.859 7.254 1 90 85 VAL A N 1
ATOM 695 C CA . VAL A 1 85 ? -19 8.727 6.375 1 90 85 VAL A CA 1
ATOM 696 C C . VAL A 1 85 ? -18.031 8.758 5.188 1 90 85 VAL A C 1
ATOM 698 O O . VAL A 1 85 ? -17.484 7.727 4.805 1 90 85 VAL A O 1
ATOM 701 N N . TRP A 1 86 ? -17.828 9.875 4.684 1 88.44 86 TRP A N 1
ATOM 702 C CA . TRP A 1 86 ? -16.969 10.023 3.523 1 88.44 86 TRP A CA 1
ATOM 703 C C . TRP A 1 86 ? -15.531 9.633 3.867 1 88.44 86 TRP A C 1
ATOM 705 O O . TRP A 1 86 ? -14.891 8.875 3.129 1 88.44 86 TRP A O 1
ATOM 715 N N . GLN A 1 87 ? -15.086 10.055 4.977 1 88.19 87 GLN A N 1
ATOM 716 C CA . GLN A 1 87 ? -13.711 9.758 5.387 1 88.19 87 GLN A CA 1
ATOM 717 C C . GLN A 1 87 ? -13.555 8.289 5.773 1 88.19 87 GLN A C 1
ATOM 719 O O . GLN A 1 87 ? -12.508 7.688 5.531 1 88.19 87 GLN A O 1
ATOM 724 N N . SER A 1 88 ? -14.578 7.816 6.371 1 92.94 88 SER A N 1
ATOM 725 C CA . SER A 1 88 ? -14.508 6.434 6.828 1 92.94 88 SER A CA 1
ATOM 726 C C . SER A 1 88 ? -14.648 5.457 5.664 1 92.94 88 SER A C 1
ATOM 728 O O . SER A 1 88 ? -14.383 4.266 5.812 1 92.94 88 SER A O 1
ATOM 730 N N . SER A 1 89 ? -15.047 5.988 4.469 1 95.06 89 SER A N 1
ATOM 731 C CA . SER A 1 89 ? -15.227 5.125 3.305 1 95.06 89 SER A CA 1
ATOM 732 C C . SER A 1 89 ? -13.898 4.875 2.592 1 95.06 89 SER A C 1
ATOM 734 O O . SER A 1 89 ? -13.82 4.035 1.692 1 95.06 89 SER A O 1
ATOM 736 N N . PHE A 1 90 ? -12.781 5.426 3.016 1 95.12 90 PHE A N 1
ATOM 737 C CA . PHE A 1 90 ? -11.492 5.309 2.35 1 95.12 90 PHE A CA 1
ATOM 738 C C . PHE A 1 90 ? -10.961 3.881 2.441 1 95.12 90 PHE A C 1
ATOM 740 O O . PHE A 1 90 ? -10.609 3.279 1.427 1 95.12 90 PHE A O 1
ATOM 747 N N . PRO A 1 91 ? -10.969 3.244 3.592 1 95.25 91 PRO A N 1
ATOM 748 C CA . PRO A 1 91 ? -10.406 1.896 3.691 1 95.25 91 PRO A CA 1
ATOM 749 C C . PRO A 1 91 ? -11.141 0.885 2.811 1 95.25 91 PRO A C 1
ATOM 751 O O . PRO A 1 91 ? -10.508 0.079 2.129 1 95.25 91 PRO A O 1
ATOM 754 N N . PRO A 1 92 ? -12.469 0.946 2.734 1 96.12 92 PRO A N 1
ATOM 755 C CA . PRO A 1 92 ? -13.172 0.033 1.826 1 96.12 92 PRO A CA 1
ATOM 756 C C . PRO A 1 92 ? -12.742 0.208 0.371 1 96.12 92 PRO A C 1
ATOM 758 O O . PRO A 1 92 ? -12.539 -0.78 -0.339 1 96.12 92 PRO A O 1
ATOM 761 N N . TRP A 1 93 ? -12.578 1.379 0.006 1 94.56 93 TRP A N 1
ATOM 762 C CA . TRP A 1 93 ? -12.148 1.618 -1.369 1 94.56 93 TRP A CA 1
ATOM 763 C C . TRP A 1 93 ? -10.742 1.082 -1.603 1 94.56 93 TRP A C 1
ATOM 765 O O . TRP A 1 93 ? -10.445 0.538 -2.67 1 94.56 93 TRP A O 1
ATOM 775 N N . MET A 1 94 ? -9.938 1.269 -0.691 1 94.69 94 MET A N 1
ATOM 776 C CA . MET A 1 94 ? -8.586 0.728 -0.806 1 94.69 94 MET A CA 1
ATOM 777 C C . MET A 1 94 ? -8.609 -0.796 -0.845 1 94.69 94 MET A C 1
ATOM 779 O O . MET A 1 94 ? -7.867 -1.414 -1.611 1 94.69 94 MET A O 1
ATOM 783 N N . TRP A 1 95 ? -9.445 -1.393 -0.06 1 96.12 95 TRP A N 1
ATOM 784 C CA . TRP A 1 95 ? -9.57 -2.846 -0.064 1 96.12 95 TRP A CA 1
ATOM 785 C C . TRP A 1 95 ? -10.023 -3.35 -1.43 1 96.12 95 TRP A C 1
ATOM 787 O O . TRP A 1 95 ? -9.461 -4.309 -1.965 1 96.12 95 TRP A O 1
ATOM 797 N N . PHE A 1 96 ? -10.992 -2.678 -1.953 1 95.69 96 PHE A N 1
ATOM 798 C CA . PHE A 1 96 ? -11.484 -3.068 -3.27 1 95.69 96 PHE A CA 1
ATOM 799 C C . PHE A 1 96 ? -10.375 -2.967 -4.312 1 95.69 96 PHE A C 1
ATOM 801 O O . PHE A 1 96 ? -10.219 -3.855 -5.152 1 95.69 96 PHE A O 1
ATOM 808 N N . ALA A 1 97 ? -9.625 -1.966 -4.242 1 94.38 97 ALA A N 1
ATOM 809 C CA . ALA A 1 97 ? -8.523 -1.779 -5.176 1 94.38 97 ALA A CA 1
ATOM 810 C C . ALA A 1 97 ? -7.48 -2.883 -5.02 1 94.38 97 ALA A C 1
ATOM 812 O O . ALA A 1 97 ? -7.02 -3.457 -6.008 1 94.38 97 ALA A O 1
ATOM 813 N N . ILE A 1 98 ? -7.176 -3.166 -3.816 1 93.69 98 ILE A N 1
ATOM 814 C CA . ILE A 1 98 ? -6.16 -4.168 -3.525 1 93.69 98 ILE A CA 1
ATOM 815 C C . ILE A 1 98 ? -6.625 -5.535 -4.02 1 93.69 98 ILE A C 1
ATOM 817 O O . ILE A 1 98 ? -5.855 -6.281 -4.625 1 93.69 98 ILE A O 1
ATOM 821 N N . VAL A 1 99 ? -7.855 -5.879 -3.82 1 93.19 99 VAL A N 1
ATOM 822 C CA . VAL A 1 99 ? -8.406 -7.164 -4.23 1 93.19 99 VAL A CA 1
ATOM 823 C C . VAL A 1 99 ? -8.422 -7.262 -5.754 1 93.19 99 VAL A C 1
ATOM 825 O O . VAL A 1 99 ? -8.141 -8.32 -6.316 1 93.19 99 VAL A O 1
ATOM 828 N N . LEU A 1 100 ? -8.656 -6.195 -6.375 1 90.88 100 LEU A N 1
ATOM 829 C CA . LEU A 1 100 ? -8.711 -6.191 -7.832 1 90.88 100 LEU A CA 1
ATOM 830 C C . LEU A 1 100 ? -7.309 -6.219 -8.43 1 90.88 100 LEU A C 1
ATOM 832 O O . LEU A 1 100 ? -7.113 -6.703 -9.547 1 90.88 100 LEU A O 1
ATOM 836 N N . LEU A 1 101 ? -6.34 -5.773 -7.684 1 89.25 101 LEU A N 1
ATOM 837 C CA . LEU A 1 101 ? -4.953 -5.773 -8.141 1 89.25 101 LEU A CA 1
ATOM 838 C C . LEU A 1 101 ? -4.441 -7.195 -8.32 1 89.25 101 LEU A C 1
ATOM 840 O O . LEU A 1 101 ? -3.688 -7.477 -9.258 1 89.25 101 LEU A O 1
ATOM 844 N N . ASP A 1 102 ? -4.746 -8.047 -7.488 1 83.75 102 ASP A N 1
ATOM 845 C CA . ASP A 1 102 ? -4.324 -9.438 -7.598 1 83.75 102 ASP A CA 1
ATOM 846 C C . ASP A 1 102 ? -5.059 -10.148 -8.727 1 83.75 102 ASP A C 1
ATOM 848 O O . ASP A 1 102 ? -4.453 -10.922 -9.477 1 83.75 102 ASP A O 1
ATOM 852 N N . GLY A 1 103 ? -6.258 -9.961 -8.922 1 84.12 103 GLY A N 1
ATOM 853 C CA . GLY A 1 103 ? -7.062 -10.469 -10.023 1 84.12 103 GLY A CA 1
ATOM 854 C C . GLY A 1 103 ? -7.5 -11.906 -9.828 1 84.12 103 GLY A C 1
ATOM 855 O O . GLY A 1 103 ? -8.43 -12.375 -10.492 1 84.12 103 GLY A O 1
ATOM 856 N N . SER A 1 104 ? -6.777 -12.656 -9 1 84.56 104 SER A N 1
ATOM 857 C CA . SER A 1 104 ? -7.078 -14.078 -8.828 1 84.56 104 SER A CA 1
ATOM 858 C C . SER A 1 104 ? -8.461 -14.281 -8.219 1 84.56 104 SER A C 1
ATOM 860 O O . SER A 1 104 ? -9.156 -15.234 -8.562 1 84.56 104 SER A O 1
ATOM 862 N N . TYR A 1 105 ? -8.812 -13.32 -7.363 1 89.12 105 TYR A N 1
ATOM 863 C CA . TYR A 1 105 ? -10.094 -13.477 -6.684 1 89.12 105 TYR A CA 1
ATOM 864 C C . TYR A 1 105 ? -11.258 -13.289 -7.656 1 89.12 105 TYR A C 1
ATOM 866 O O . TYR A 1 105 ? -12.211 -14.062 -7.645 1 89.12 105 TYR A O 1
ATOM 874 N N . LEU A 1 106 ? -11.156 -12.305 -8.453 1 87.88 106 LEU A N 1
ATOM 875 C CA . LEU A 1 106 ? -12.203 -12.023 -9.422 1 87.88 106 LEU A CA 1
ATOM 876 C C . LEU A 1 106 ? -12.266 -13.102 -10.492 1 87.88 106 LEU A C 1
ATOM 878 O O . LEU A 1 106 ? -13.344 -13.461 -10.961 1 87.88 106 LEU A O 1
ATOM 882 N N . GLN A 1 107 ? -11.102 -13.547 -10.914 1 86.5 107 GLN A N 1
ATOM 883 C CA . GLN A 1 107 ? -11.062 -14.633 -11.891 1 86.5 107 GLN A CA 1
ATOM 884 C C . GLN A 1 107 ? -11.766 -15.875 -11.359 1 86.5 107 GLN A C 1
ATOM 886 O O . GLN A 1 107 ? -12.492 -16.547 -12.094 1 86.5 107 GLN A O 1
ATOM 891 N N . CYS A 1 108 ? -11.445 -16.219 -10.141 1 86.69 108 CYS A N 1
ATOM 892 C CA . CYS A 1 108 ? -12.109 -17.375 -9.523 1 86.69 108 CYS A CA 1
ATOM 893 C C . CYS A 1 108 ? -13.617 -17.188 -9.492 1 86.69 108 CYS A C 1
ATOM 895 O O . CYS A 1 108 ? -14.375 -18.125 -9.758 1 86.69 108 CYS A O 1
ATOM 897 N N . ALA A 1 109 ? -14.062 -16.062 -9.164 1 88.62 109 ALA A N 1
ATOM 898 C CA . ALA A 1 109 ? -15.484 -15.773 -9.055 1 88.62 109 ALA A CA 1
ATOM 899 C C . ALA A 1 109 ? -16.172 -15.938 -10.406 1 88.62 109 ALA A C 1
ATOM 901 O O . ALA A 1 109 ? -17.359 -16.297 -10.469 1 88.62 109 ALA A O 1
ATOM 902 N N . MET A 1 110 ? -15.508 -15.734 -11.492 1 85.19 110 MET A N 1
ATOM 903 C CA . MET A 1 110 ? -16.094 -15.797 -12.828 1 85.19 110 MET A CA 1
ATOM 904 C C . MET A 1 110 ? -15.93 -17.188 -13.438 1 85.19 110 MET A C 1
ATOM 906 O O . MET A 1 110 ? -16.484 -17.484 -14.492 1 85.19 110 MET A O 1
ATOM 910 N N . SER A 1 111 ? -15.195 -18.031 -12.773 1 81.88 111 SER A N 1
ATOM 911 C CA . SER A 1 111 ? -14.953 -19.375 -13.289 1 81.88 111 SER A CA 1
ATOM 912 C C . SER A 1 111 ? -16.172 -20.266 -13.094 1 81.88 111 SER A C 1
ATOM 914 O O . SER A 1 111 ? -16.797 -20.25 -12.031 1 81.88 111 SER A O 1
ATOM 916 N N . THR A 1 112 ? -16.703 -20.922 -14.156 1 77.56 112 THR A N 1
ATOM 917 C CA . THR A 1 112 ? -17.828 -21.844 -14.078 1 77.56 112 THR A CA 1
ATOM 918 C C . THR A 1 112 ? -17.359 -23.297 -14.094 1 77.56 112 THR A C 1
ATOM 920 O O . THR A 1 112 ? -18.109 -24.203 -13.719 1 77.56 112 THR A O 1
ATOM 923 N N . ASN A 1 113 ? -16.359 -23.688 -14.82 1 63.16 113 ASN A N 1
ATOM 924 C CA . ASN A 1 113 ? -15.977 -25.078 -15 1 63.16 113 ASN A CA 1
ATOM 925 C C . ASN A 1 113 ? -14.922 -25.516 -13.992 1 63.16 113 ASN A C 1
ATOM 927 O O . ASN A 1 113 ? -14.023 -26.281 -14.312 1 63.16 113 ASN A O 1
ATOM 931 N N . HIS A 1 114 ? -14.898 -25.047 -12.844 1 53.66 114 HIS A N 1
ATOM 932 C CA . HIS A 1 114 ? -13.719 -25.266 -12.016 1 53.66 114 HIS A CA 1
ATOM 933 C C . HIS A 1 114 ? -13.562 -26.734 -11.641 1 53.66 114 HIS A C 1
ATOM 935 O O . HIS A 1 114 ? -14.469 -27.328 -11.047 1 53.66 114 HIS A O 1
ATOM 941 N N . ASN A 1 115 ? -13.203 -27.688 -12.539 1 48.78 115 ASN A N 1
ATOM 942 C CA . ASN A 1 115 ? -12.43 -28.594 -11.688 1 48.78 115 ASN A CA 1
ATOM 943 C C . ASN A 1 115 ? -11.609 -27.812 -10.656 1 48.78 115 ASN A C 1
ATOM 945 O O . ASN A 1 115 ? -11.078 -26.75 -10.953 1 48.78 115 ASN A O 1
ATOM 949 N N . ALA A 1 116 ? -11.984 -27.812 -9.43 1 46.22 116 ALA A N 1
ATOM 950 C CA . ALA A 1 116 ? -11.703 -27.109 -8.18 1 46.22 116 ALA A CA 1
ATOM 951 C C . ALA A 1 116 ? -10.375 -26.359 -8.258 1 46.22 116 ALA A C 1
ATOM 953 O O . ALA A 1 116 ? -10.273 -25.234 -7.793 1 46.22 116 ALA A O 1
ATOM 954 N N . SER A 1 117 ? -9.32 -27.094 -8.445 1 44 117 SER A N 1
ATOM 955 C CA . SER A 1 117 ? -7.945 -26.797 -8.07 1 44 117 SER A CA 1
ATOM 956 C C . SER A 1 117 ? -7.352 -25.719 -8.977 1 44 117 SER A C 1
ATOM 958 O O . SER A 1 117 ? -6.137 -25.5 -8.977 1 44 117 SER A O 1
ATOM 960 N N . THR A 1 118 ? -8.008 -25.406 -10.102 1 46.84 118 THR A N 1
ATOM 961 C CA . THR A 1 118 ? -7.258 -24.859 -11.227 1 46.84 118 THR A CA 1
ATOM 962 C C . THR A 1 118 ? -6.777 -23.438 -10.914 1 46.84 118 THR A C 1
ATOM 964 O O . THR A 1 118 ? -7.559 -22.594 -10.469 1 46.84 118 THR A O 1
ATOM 967 N N . LYS A 1 119 ? -5.594 -23.266 -10.539 1 50.22 119 LYS A N 1
ATOM 968 C CA . LYS A 1 119 ? -4.828 -22.031 -10.586 1 50.22 119 LYS A CA 1
ATOM 969 C C . LYS A 1 119 ? -5.242 -21.172 -11.773 1 50.22 119 LYS A C 1
ATOM 971 O O . LYS A 1 119 ? -5.34 -21.656 -12.898 1 50.22 119 LYS A O 1
ATOM 976 N N . PRO A 1 120 ? -6.234 -20.078 -11.602 1 51.53 120 PRO A N 1
ATOM 977 C CA . PRO A 1 120 ? -6.629 -19.203 -12.703 1 51.53 120 PRO A CA 1
ATOM 978 C C . PRO A 1 120 ? -5.59 -19.156 -13.82 1 51.53 120 PRO A C 1
ATOM 980 O O . PRO A 1 120 ? -4.395 -19.312 -13.57 1 51.53 120 PRO A O 1
ATOM 983 N N . THR A 1 121 ? -6.066 -19.281 -15.031 1 60.28 121 THR A N 1
ATOM 984 C CA . THR A 1 121 ? -5.105 -19.109 -16.125 1 60.28 121 THR A CA 1
ATOM 985 C C . THR A 1 121 ? -4.359 -17.797 -15.984 1 60.28 121 THR A C 1
ATOM 987 O O . THR A 1 121 ? -4.965 -16.766 -15.688 1 60.28 121 THR A O 1
ATOM 990 N N . ASN A 1 122 ? -3.184 -17.781 -15.898 1 68.12 122 ASN A N 1
ATOM 991 C CA . ASN A 1 122 ? -2.25 -16.672 -15.703 1 68.12 122 ASN A CA 1
ATOM 992 C C . ASN A 1 122 ? -2.584 -15.492 -16.609 1 68.12 122 ASN A C 1
ATOM 994 O O . ASN A 1 122 ? -2.424 -14.344 -16.219 1 68.12 122 ASN A O 1
ATOM 998 N N . ILE A 1 123 ? -3.373 -15.836 -17.766 1 75.62 123 ILE A N 1
ATOM 999 C CA . ILE A 1 123 ? -3.592 -14.758 -18.719 1 75.62 123 ILE A CA 1
ATOM 1000 C C . ILE A 1 123 ? -4.738 -13.867 -18.234 1 75.62 123 ILE A C 1
ATOM 1002 O O . ILE A 1 123 ? -4.637 -12.641 -18.281 1 75.62 123 ILE A O 1
ATOM 1006 N N . GLU A 1 124 ? -5.906 -14.492 -17.844 1 77.75 124 GLU A N 1
ATOM 1007 C CA . GLU A 1 124 ? -7.055 -13.719 -17.391 1 77.75 124 GLU A CA 1
ATOM 1008 C C . GLU A 1 124 ? -6.723 -12.922 -16.125 1 77.75 124 GLU A C 1
ATOM 1010 O O . GLU A 1 124 ? -7.07 -11.742 -16.016 1 77.75 124 GLU A O 1
ATOM 1015 N N . MET A 1 125 ? -6.039 -13.594 -15.25 1 80.56 125 MET A N 1
ATOM 1016 C CA . MET A 1 125 ? -5.633 -12.93 -14.016 1 80.56 125 MET A CA 1
ATOM 1017 C C . MET A 1 125 ? -4.727 -11.742 -14.32 1 80.56 125 MET A C 1
ATOM 1019 O O . MET A 1 125 ? -4.863 -10.68 -13.711 1 80.56 125 MET A O 1
ATOM 1023 N N . SER A 1 126 ? -3.898 -11.867 -15.32 1 84.12 126 SER A N 1
ATOM 1024 C CA . SER A 1 126 ? -2.957 -10.812 -15.688 1 84.12 126 SER A CA 1
ATOM 1025 C C . SER A 1 126 ? -3.674 -9.633 -16.328 1 84.12 126 SER A C 1
ATOM 1027 O O . SER A 1 126 ? -3.311 -8.477 -16.109 1 84.12 126 SER A O 1
ATOM 1029 N N . THR A 1 127 ? -4.684 -9.953 -17.125 1 86.19 127 THR A N 1
ATOM 1030 C CA . THR A 1 127 ? -5.449 -8.891 -17.781 1 86.19 127 THR A CA 1
ATOM 1031 C C . THR A 1 127 ? -6.219 -8.07 -16.75 1 86.19 127 THR A C 1
ATOM 1033 O O . THR A 1 127 ? -6.219 -6.84 -16.797 1 86.19 127 THR A O 1
ATOM 1036 N N . ILE A 1 128 ? -6.832 -8.797 -15.828 1 85.56 128 ILE A N 1
ATOM 1037 C CA . ILE A 1 128 ? -7.578 -8.109 -14.781 1 85.56 128 ILE A CA 1
ATOM 1038 C C . ILE A 1 128 ? -6.633 -7.227 -13.969 1 85.56 128 ILE A C 1
ATOM 1040 O O . ILE A 1 128 ? -6.945 -6.066 -13.688 1 85.56 128 ILE A O 1
ATOM 1044 N N . SER A 1 129 ? -5.562 -7.742 -13.602 1 88.19 129 SER A N 1
ATOM 1045 C CA . SER A 1 129 ? -4.574 -7.016 -12.812 1 88.19 129 SER A CA 1
ATOM 1046 C C . SER A 1 129 ? -4.059 -5.789 -13.562 1 88.19 129 SER A C 1
ATOM 1048 O O . SER A 1 129 ? -3.99 -4.695 -13 1 88.19 129 SER A O 1
ATOM 1050 N N . LYS A 1 130 ? -3.789 -5.879 -14.852 1 90 130 LYS A N 1
ATOM 1051 C CA . LYS A 1 130 ? -3.24 -4.793 -15.656 1 90 130 LYS A CA 1
ATOM 1052 C C . LYS A 1 130 ? -4.258 -3.668 -15.828 1 90 130 LYS A C 1
ATOM 1054 O O . LYS A 1 130 ? -3.902 -2.49 -15.781 1 90 130 LYS A O 1
ATOM 1059 N N . VAL A 1 131 ? -5.449 -4.043 -16.016 1 91.31 131 VAL A N 1
ATOM 1060 C CA . VAL A 1 131 ? -6.504 -3.047 -16.156 1 91.31 131 VAL A CA 1
ATOM 1061 C C . VAL A 1 131 ? -6.672 -2.287 -14.844 1 91.31 131 VAL A C 1
ATOM 1063 O O . VAL A 1 131 ? -6.781 -1.06 -14.836 1 91.31 131 VAL A O 1
ATOM 1066 N N . SER A 1 132 ? -6.676 -3.018 -13.781 1 91.75 132 SER A N 1
ATOM 1067 C CA . SER A 1 132 ? -6.809 -2.393 -12.469 1 91.75 132 SER A CA 1
ATOM 1068 C C . SER A 1 132 ? -5.629 -1.474 -12.172 1 91.75 132 SER A C 1
ATOM 1070 O O . SER A 1 132 ? -5.809 -0.366 -11.664 1 91.75 132 SER A O 1
ATOM 1072 N N . CYS A 1 133 ? -4.484 -1.892 -12.477 1 92.19 133 CYS A N 1
ATOM 1073 C CA . CYS A 1 133 ? -3.283 -1.09 -12.273 1 92.19 133 CYS A CA 1
ATOM 1074 C C . CYS A 1 133 ? -3.348 0.203 -13.078 1 92.19 133 CYS A C 1
ATOM 1076 O O . CYS A 1 133 ? -3.053 1.279 -12.555 1 92.19 133 CYS A O 1
ATOM 1078 N N . CYS A 1 134 ? -3.789 0.117 -14.297 1 92.06 134 CYS A N 1
ATOM 1079 C CA . CYS A 1 134 ? -3.926 1.291 -15.148 1 92.06 134 CYS A CA 1
ATOM 1080 C C . CYS A 1 134 ? -4.957 2.26 -14.586 1 92.06 134 CYS A C 1
ATOM 1082 O O . CYS A 1 134 ? -4.75 3.475 -14.594 1 92.06 134 CYS A O 1
ATOM 1084 N N . PHE A 1 135 ? -5.965 1.723 -14.062 1 92.12 135 PHE A N 1
ATOM 1085 C CA . PHE A 1 135 ? -7.008 2.545 -13.461 1 92.12 135 PHE A CA 1
ATOM 1086 C C . PHE A 1 135 ? -6.48 3.283 -12.242 1 92.12 135 PHE A C 1
ATOM 1088 O O . PHE A 1 135 ? -6.707 4.484 -12.086 1 92.12 135 PHE A O 1
ATOM 1095 N N . ILE A 1 136 ? -5.715 2.615 -11.406 1 91.75 136 ILE A N 1
ATOM 1096 C CA . ILE A 1 136 ? -5.188 3.209 -10.18 1 91.75 136 ILE A CA 1
ATOM 1097 C C . ILE A 1 136 ? -4.156 4.281 -10.531 1 91.75 136 ILE A C 1
ATOM 1099 O O . ILE A 1 136 ? -4.188 5.383 -9.977 1 91.75 136 ILE A O 1
ATOM 1103 N N . LEU A 1 137 ? -3.332 4.02 -11.539 1 89.56 137 LEU A N 1
ATOM 1104 C CA . LEU A 1 137 ? -2.303 4.977 -11.922 1 89.56 137 LEU A CA 1
ATOM 1105 C C . LEU A 1 137 ? -2.924 6.203 -12.586 1 89.56 137 LEU A C 1
ATOM 1107 O O . LEU A 1 137 ? -2.436 7.32 -12.422 1 89.56 137 LEU A O 1
ATOM 1111 N N . TYR A 1 138 ? -4.023 5.945 -13.219 1 87.81 138 TYR A N 1
ATOM 1112 C CA . TYR A 1 138 ? -4.715 7.062 -13.852 1 87.81 138 TYR A CA 1
ATOM 1113 C C . TYR A 1 138 ? -5.344 7.98 -12.812 1 87.81 138 TYR A C 1
ATOM 1115 O O . TYR A 1 138 ? -5.352 9.203 -12.984 1 87.81 138 TYR A O 1
ATOM 1123 N N . PHE A 1 139 ? -5.777 7.441 -11.695 1 83.62 139 PHE A N 1
ATOM 1124 C CA . PHE A 1 139 ? -6.473 8.227 -10.688 1 83.62 139 PHE A CA 1
ATOM 1125 C C . PHE A 1 139 ? -5.477 8.914 -9.758 1 83.62 139 PHE A C 1
ATOM 1127 O O . PHE A 1 139 ? -5.82 9.891 -9.086 1 83.62 139 PHE A O 1
ATOM 1134 N N . ILE A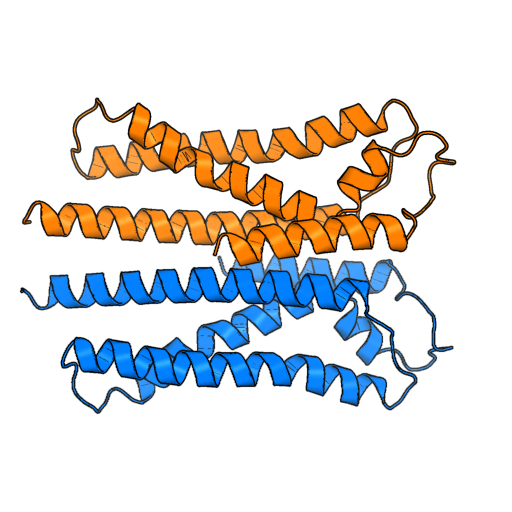 1 140 ? -4.293 8.438 -9.727 1 77.38 140 ILE A N 1
ATOM 1135 C CA . ILE A 1 140 ? -3.281 9.086 -8.898 1 77.38 140 ILE A CA 1
ATOM 1136 C C . ILE A 1 140 ? -2.68 10.266 -9.648 1 77.38 140 ILE A C 1
ATOM 1138 O O . ILE A 1 140 ? -2.449 11.328 -9.062 1 77.38 140 ILE A O 1
ATOM 1142 N N . MET B 1 1 ? 3.213 33.531 9.062 1 52.56 1 MET B N 1
ATOM 1143 C CA . MET B 1 1 ? 2.869 32.125 9.375 1 52.56 1 MET B CA 1
ATOM 1144 C C . MET B 1 1 ? 3.773 31.594 10.477 1 52.56 1 MET B C 1
ATOM 1146 O O . MET B 1 1 ? 4.992 31.75 10.422 1 52.56 1 MET B O 1
ATOM 1150 N N . GLN B 1 2 ? 3.25 31.203 11.75 1 71.94 2 GLN B N 1
ATOM 1151 C CA . GLN B 1 2 ? 4.035 30.703 12.875 1 71.94 2 GLN B CA 1
ATOM 1152 C C . GLN B 1 2 ? 4.832 29.469 12.492 1 71.94 2 GLN B C 1
ATOM 1154 O O . GLN B 1 2 ? 4.422 28.703 11.617 1 71.94 2 GLN B O 1
ATOM 1159 N N . PHE B 1 3 ? 6.023 29.391 12.844 1 73.12 3 PHE B N 1
ATOM 1160 C CA . PHE B 1 3 ? 6.973 28.297 12.633 1 73.12 3 PHE B CA 1
ATOM 1161 C C . PHE B 1 3 ? 6.285 26.953 12.742 1 73.12 3 PHE B C 1
ATOM 1163 O O . PHE B 1 3 ? 6.523 26.047 11.93 1 73.12 3 PHE B O 1
ATOM 1170 N N . LYS B 1 4 ? 5.383 26.766 13.68 1 77.31 4 LYS B N 1
ATOM 1171 C CA . LYS B 1 4 ? 4.676 25.5 13.914 1 77.31 4 LYS B CA 1
ATOM 1172 C C . LYS B 1 4 ? 3.746 25.172 12.758 1 77.31 4 LYS B C 1
ATOM 1174 O O . LYS B 1 4 ? 3.662 24.016 12.336 1 77.31 4 LYS B O 1
ATOM 1179 N N . GLN B 1 5 ? 3.139 26.125 12.188 1 78.38 5 GLN B N 1
ATOM 1180 C CA . GLN B 1 5 ? 2.23 25.922 11.062 1 78.38 5 GLN B CA 1
ATOM 1181 C C . GLN B 1 5 ? 2.994 25.5 9.812 1 78.38 5 GLN B C 1
ATOM 1183 O O . GLN B 1 5 ? 2.529 24.641 9.047 1 78.38 5 GLN B O 1
ATOM 1188 N N . CYS B 1 6 ? 4.141 26.094 9.68 1 74.94 6 CYS B N 1
ATOM 1189 C CA . CYS B 1 6 ? 4.98 25.75 8.531 1 74.94 6 CYS B CA 1
ATOM 1190 C C . CYS B 1 6 ? 5.461 24.312 8.617 1 74.94 6 CYS B C 1
ATOM 1192 O O . CYS B 1 6 ? 5.418 23.578 7.625 1 74.94 6 CYS B O 1
ATOM 1194 N N . VAL B 1 7 ? 5.828 23.844 9.812 1 79.88 7 VAL B N 1
ATOM 1195 C CA . VAL B 1 7 ? 6.312 22.484 10.023 1 79.88 7 VAL B CA 1
ATOM 1196 C C . VAL B 1 7 ? 5.188 21.5 9.758 1 79.88 7 VAL B C 1
ATOM 1198 O O . VAL B 1 7 ? 5.398 20.469 9.109 1 79.88 7 VAL B O 1
ATOM 1201 N N . GLU B 1 8 ? 4.023 21.781 10.125 1 83 8 GLU B N 1
ATOM 1202 C CA . GLU B 1 8 ? 2.877 20.891 9.953 1 83 8 GLU B CA 1
ATOM 1203 C C . GLU B 1 8 ? 2.508 20.75 8.477 1 83 8 GLU B C 1
ATOM 1205 O O . GLU B 1 8 ? 2.217 19.656 8.008 1 83 8 GLU B O 1
ATOM 1210 N N . LYS B 1 9 ? 2.555 21.797 7.789 1 84.75 9 LYS B N 1
ATOM 1211 C CA . LYS B 1 9 ? 2.246 21.75 6.363 1 84.75 9 LYS B CA 1
ATOM 1212 C C . LYS B 1 9 ? 3.299 20.953 5.598 1 84.75 9 LYS B C 1
ATOM 1214 O O . LYS B 1 9 ? 2.965 20.188 4.691 1 84.75 9 LYS B O 1
ATOM 1219 N N . LEU B 1 10 ? 4.473 21.094 5.977 1 83.88 10 LEU B N 1
ATOM 1220 C CA . LEU B 1 10 ? 5.574 20.359 5.371 1 83.88 10 LEU B CA 1
ATOM 1221 C C . LEU B 1 10 ? 5.418 18.859 5.613 1 83.88 10 LEU B C 1
ATOM 1223 O O . LEU B 1 10 ? 5.602 18.062 4.695 1 83.88 10 LEU B O 1
ATOM 1227 N N . LEU B 1 11 ? 5.039 18.5 6.758 1 84.62 11 LEU B N 1
ATOM 1228 C CA . LEU B 1 11 ? 4.852 17.094 7.102 1 84.62 11 LEU B CA 1
ATOM 1229 C C . LEU B 1 11 ? 3.688 16.5 6.32 1 84.62 11 LEU B C 1
ATOM 1231 O O . LEU B 1 11 ? 3.754 15.336 5.895 1 84.62 11 LEU B O 1
ATOM 1235 N N . GLN B 1 12 ? 2.709 17.25 6.172 1 90.12 12 GLN B N 1
ATOM 1236 C CA . GLN B 1 12 ? 1.539 16.797 5.426 1 90.12 12 GLN B CA 1
ATOM 1237 C C . GLN B 1 12 ? 1.888 16.531 3.963 1 90.12 12 GLN B C 1
ATOM 1239 O O . GLN B 1 12 ? 1.49 15.516 3.396 1 90.12 12 GLN B O 1
ATOM 1244 N N . GLU B 1 13 ? 2.613 17.375 3.379 1 88.38 13 GLU B N 1
ATOM 1245 C CA . GLU B 1 13 ? 3.014 17.219 1.985 1 88.38 13 GLU B CA 1
ATOM 1246 C C . GLU B 1 13 ? 3.904 15.992 1.802 1 88.38 13 GLU B C 1
ATOM 1248 O O . GLU B 1 13 ? 3.725 15.227 0.854 1 88.38 13 GLU B O 1
ATOM 1253 N N . LYS B 1 14 ? 4.707 15.828 2.791 1 88.5 14 LYS B N 1
ATOM 1254 C CA . LYS B 1 14 ? 5.605 14.68 2.736 1 88.5 14 LYS B CA 1
ATOM 1255 C C . LYS B 1 14 ? 4.832 13.367 2.877 1 88.5 14 LYS B C 1
ATOM 1257 O O . LYS B 1 14 ? 5.121 12.398 2.18 1 88.5 14 LYS B O 1
ATOM 1262 N N . LEU B 1 15 ? 3.873 13.398 3.684 1 91 15 LEU B N 1
ATOM 1263 C CA . LEU B 1 15 ? 3.076 12.195 3.91 1 91 15 LEU B CA 1
ATOM 1264 C C . LEU B 1 15 ? 2.256 11.844 2.674 1 91 15 LEU B C 1
ATOM 1266 O O . LEU B 1 15 ? 2.115 10.672 2.326 1 91 15 LEU B O 1
ATOM 1270 N N . ILE B 1 16 ? 1.809 12.883 2.057 1 92.31 16 ILE B N 1
ATOM 1271 C CA . ILE B 1 16 ? 1.032 12.664 0.84 1 92.31 16 ILE B CA 1
ATOM 1272 C C . ILE B 1 16 ? 1.933 12.086 -0.25 1 92.31 16 ILE B C 1
ATOM 1274 O O . ILE B 1 16 ? 1.566 11.117 -0.918 1 92.31 16 ILE B O 1
ATOM 1278 N N . LEU B 1 17 ? 3.123 12.609 -0.31 1 91.94 17 LEU B N 1
ATOM 1279 C CA . LEU B 1 17 ? 4.086 12.172 -1.313 1 91.94 17 LEU B CA 1
ATOM 1280 C C . LEU B 1 17 ? 4.492 10.719 -1.072 1 91.94 17 LEU B C 1
ATOM 1282 O O . LEU B 1 17 ? 4.551 9.922 -2.01 1 91.94 17 LEU B O 1
ATOM 1286 N N . ASN B 1 18 ? 4.703 10.445 0.159 1 92.56 18 ASN B N 1
ATOM 1287 C CA . ASN B 1 18 ? 5.102 9.086 0.501 1 92.56 18 ASN B CA 1
ATOM 1288 C C . ASN B 1 18 ? 3.961 8.094 0.271 1 92.56 18 ASN B C 1
ATOM 1290 O O . ASN B 1 18 ? 4.195 6.957 -0.139 1 92.56 18 ASN B O 1
ATOM 1294 N N . PHE B 1 19 ? 2.762 8.523 0.525 1 94.62 19 PHE B N 1
ATOM 1295 C CA . PHE B 1 19 ? 1.598 7.672 0.302 1 94.62 19 PHE B CA 1
ATOM 1296 C C . PHE B 1 19 ? 1.403 7.398 -1.186 1 94.62 19 PHE B C 1
ATOM 1298 O O . PHE B 1 19 ? 1.277 6.246 -1.6 1 94.62 19 PHE B O 1
ATOM 1305 N N . ILE B 1 20 ? 1.487 8.359 -1.954 1 92.56 20 ILE B N 1
ATOM 1306 C CA . ILE B 1 20 ? 1.352 8.219 -3.4 1 92.56 20 ILE B CA 1
ATOM 1307 C C . ILE B 1 20 ? 2.5 7.371 -3.943 1 92.56 20 ILE B C 1
ATOM 1309 O O . ILE B 1 20 ? 2.287 6.48 -4.77 1 92.56 20 ILE B O 1
ATOM 1313 N N . GLY B 1 21 ? 3.686 7.672 -3.514 1 93.44 21 GLY B N 1
ATOM 1314 C CA . GLY B 1 21 ? 4.832 6.879 -3.926 1 93.44 21 GLY B CA 1
ATOM 1315 C C . GLY B 1 21 ? 4.68 5.402 -3.613 1 93.44 21 GLY B C 1
ATOM 1316 O O . GLY B 1 21 ? 5.027 4.551 -4.434 1 93.44 21 GLY B O 1
ATOM 1317 N N . THR B 1 22 ? 4.145 5.125 -2.475 1 94.31 22 THR B N 1
ATOM 1318 C CA . THR B 1 22 ? 3.953 3.736 -2.068 1 94.31 22 THR B CA 1
ATOM 1319 C C . THR B 1 22 ? 2.926 3.047 -2.961 1 94.31 22 THR B C 1
ATOM 1321 O O . THR B 1 22 ? 3.104 1.889 -3.342 1 94.31 22 THR B O 1
ATOM 1324 N N . ILE B 1 23 ? 1.896 3.764 -3.307 1 94.31 23 ILE B N 1
ATOM 1325 C CA . ILE B 1 23 ? 0.884 3.197 -4.191 1 94.31 23 ILE B CA 1
ATOM 1326 C C . ILE B 1 23 ? 1.501 2.902 -5.559 1 94.31 23 ILE B C 1
ATOM 1328 O O . ILE B 1 23 ? 1.288 1.828 -6.125 1 94.31 23 ILE B O 1
ATOM 1332 N N . ILE B 1 24 ? 2.287 3.77 -6.055 1 94.56 24 ILE B N 1
ATOM 1333 C CA . ILE B 1 24 ? 2.928 3.578 -7.352 1 94.56 24 ILE B CA 1
ATOM 1334 C C . ILE B 1 24 ? 3.863 2.371 -7.293 1 94.56 24 ILE B C 1
ATOM 1336 O O . ILE B 1 24 ? 3.889 1.554 -8.219 1 94.56 24 ILE B O 1
ATOM 1340 N N . LEU B 1 25 ? 4.559 2.244 -6.234 1 94.44 25 LEU B N 1
ATOM 1341 C CA . LEU B 1 25 ? 5.488 1.128 -6.082 1 94.44 25 LEU B CA 1
ATOM 1342 C C . LEU B 1 25 ? 4.734 -0.196 -6 1 94.44 25 LEU B C 1
ATOM 1344 O O . LEU B 1 25 ? 5.164 -1.194 -6.586 1 94.44 25 LEU B O 1
ATOM 1348 N N . ALA B 1 26 ? 3.643 -0.174 -5.34 1 93.81 26 ALA B N 1
ATOM 1349 C CA . ALA B 1 26 ? 2.846 -1.392 -5.219 1 93.81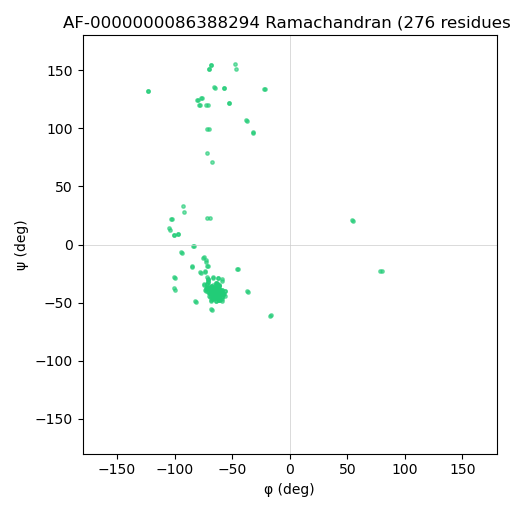 26 ALA B CA 1
ATOM 1350 C C . ALA B 1 26 ? 2.266 -1.808 -6.566 1 93.81 26 ALA B C 1
ATOM 1352 O O . ALA B 1 26 ? 2.273 -2.992 -6.914 1 93.81 26 ALA B O 1
ATOM 1353 N N . VAL B 1 27 ? 1.812 -0.85 -7.254 1 92.88 27 VAL B N 1
ATOM 1354 C CA . VAL B 1 27 ? 1.246 -1.115 -8.57 1 92.88 27 VAL B CA 1
ATOM 1355 C C . VAL B 1 27 ? 2.342 -1.603 -9.516 1 92.88 27 VAL B C 1
ATOM 1357 O O . VAL B 1 27 ? 2.146 -2.564 -10.258 1 92.88 27 VAL B O 1
ATOM 1360 N N . THR B 1 28 ? 3.461 -1.011 -9.508 1 91.06 28 THR B N 1
ATOM 1361 C CA . THR B 1 28 ? 4.59 -1.412 -10.344 1 91.06 28 THR B CA 1
ATOM 1362 C C . THR B 1 28 ? 5.012 -2.844 -10.031 1 91.06 28 THR B C 1
ATOM 1364 O O . THR B 1 28 ? 5.281 -3.633 -10.938 1 91.06 28 THR B O 1
ATOM 1367 N N . GLU B 1 29 ? 5.059 -3.186 -8.797 1 92.56 29 GLU B N 1
ATOM 1368 C CA . GLU B 1 29 ? 5.43 -4.539 -8.398 1 92.56 29 GLU B CA 1
ATOM 1369 C C . GLU B 1 29 ? 4.402 -5.559 -8.891 1 92.56 29 GLU B C 1
ATOM 1371 O O . GLU B 1 29 ? 4.77 -6.656 -9.32 1 92.56 29 GLU B O 1
ATOM 1376 N N . LYS B 1 30 ? 3.139 -5.176 -8.82 1 90.75 30 LYS B N 1
ATOM 1377 C CA . LYS B 1 30 ? 2.1 -6.102 -9.266 1 90.75 30 LYS B CA 1
ATOM 1378 C C . LYS B 1 30 ? 2.205 -6.367 -10.766 1 90.75 30 LYS B C 1
ATOM 1380 O O . LYS B 1 30 ? 2.01 -7.496 -11.219 1 90.75 30 LYS B O 1
ATOM 1385 N N . ILE B 1 31 ? 2.502 -5.375 -11.5 1 87.44 31 ILE B N 1
ATOM 1386 C CA . ILE B 1 31 ? 2.676 -5.531 -12.945 1 87.44 31 ILE B CA 1
ATOM 1387 C C . ILE B 1 31 ? 3.881 -6.43 -13.227 1 87.44 31 ILE B C 1
ATOM 1389 O O . ILE B 1 31 ? 3.814 -7.316 -14.078 1 87.44 31 ILE B O 1
ATOM 1393 N N . MET B 1 32 ? 4.902 -6.262 -12.477 1 86.81 32 MET B N 1
ATOM 1394 C CA . MET B 1 32 ? 6.117 -7.051 -12.672 1 86.81 32 MET B CA 1
ATOM 1395 C C . MET B 1 32 ? 5.906 -8.492 -12.242 1 86.81 32 MET B C 1
ATOM 1397 O O . MET B 1 32 ? 6.48 -9.414 -12.828 1 86.81 32 MET B O 1
ATOM 1401 N N . GLU B 1 33 ? 5.125 -8.664 -11.25 1 84.56 33 GLU B N 1
ATOM 1402 C CA . GLU B 1 33 ? 4.855 -10 -10.719 1 84.56 33 GLU B CA 1
ATOM 1403 C C . GLU B 1 33 ? 4.191 -10.883 -11.773 1 84.56 33 GLU B C 1
ATOM 1405 O O . GLU B 1 33 ? 4.488 -12.078 -11.867 1 84.56 33 GLU B O 1
ATOM 1410 N N . HIS B 1 34 ? 3.33 -10.336 -12.539 1 81.12 34 HIS B N 1
ATOM 1411 C CA . HIS B 1 34 ? 2.609 -11.109 -13.539 1 81.12 34 HIS B CA 1
ATOM 1412 C C . HIS B 1 34 ? 3.514 -11.469 -14.711 1 81.12 34 HIS B C 1
ATOM 1414 O O . HIS B 1 34 ? 3.26 -12.445 -15.422 1 81.12 34 HIS B O 1
ATOM 1420 N N . GLU B 1 35 ? 4.52 -10.742 -14.922 1 77.38 35 GLU B N 1
ATOM 1421 C CA . GLU B 1 35 ? 5.449 -11 -16.016 1 77.38 35 GLU B CA 1
ATOM 1422 C C . GLU B 1 35 ? 6.742 -11.633 -15.5 1 77.38 35 GLU B C 1
ATOM 1424 O O . GLU B 1 35 ? 7.691 -11.828 -16.266 1 77.38 35 GLU B O 1
ATOM 1429 N N . PHE B 1 36 ? 6.742 -12.047 -14.352 1 81.5 36 PHE B N 1
ATOM 1430 C CA . PHE B 1 36 ? 7.98 -12.492 -13.719 1 81.5 36 PHE B CA 1
ATOM 1431 C C . PHE B 1 36 ? 8.344 -13.898 -14.164 1 81.5 36 PHE B C 1
ATOM 1433 O O . PHE B 1 36 ? 7.488 -14.789 -14.18 1 81.5 36 PHE B O 1
ATOM 1440 N N . THR B 1 37 ? 9.5 -14.023 -14.664 1 80.38 37 THR B N 1
ATOM 1441 C CA . THR B 1 37 ? 10.102 -15.32 -14.961 1 80.38 37 THR B CA 1
ATOM 1442 C C . THR B 1 37 ? 11.445 -15.469 -14.242 1 80.38 37 THR B C 1
ATOM 1444 O O . THR B 1 37 ? 12.242 -14.531 -14.203 1 80.38 37 THR B O 1
ATOM 1447 N N . CYS B 1 38 ? 11.609 -16.625 -13.586 1 82.69 38 CYS B N 1
ATOM 1448 C CA . CYS B 1 38 ? 12.828 -16.844 -12.812 1 82.69 38 CYS B CA 1
ATOM 1449 C C . CYS B 1 38 ? 14 -17.203 -13.719 1 82.69 38 CYS B C 1
ATOM 1451 O O . CYS B 1 38 ? 13.938 -18.203 -14.445 1 82.69 38 CYS B O 1
ATOM 1453 N N . ALA B 1 39 ? 15.023 -16.484 -13.75 1 83.56 39 ALA B N 1
ATOM 1454 C CA . ALA B 1 39 ? 16.234 -16.75 -14.531 1 83.56 39 ALA B CA 1
ATOM 1455 C C . ALA B 1 39 ? 17 -17.938 -13.969 1 83.56 39 ALA B C 1
ATOM 1457 O O . ALA B 1 39 ? 16.938 -18.219 -12.773 1 83.56 39 ALA B O 1
ATOM 1458 N N . PRO B 1 40 ? 17.688 -18.594 -14.875 1 83.69 40 PRO B N 1
ATOM 1459 C CA . PRO B 1 40 ? 18.469 -19.734 -14.398 1 83.69 40 PRO B CA 1
ATOM 1460 C C . PRO B 1 40 ? 19.641 -19.312 -13.516 1 83.69 40 PRO B C 1
ATOM 1462 O O . PRO B 1 40 ? 20.141 -18.203 -13.633 1 83.69 40 PRO B O 1
ATOM 1465 N N . HIS B 1 41 ? 20.047 -20.234 -12.656 1 83.12 41 HIS B N 1
ATOM 1466 C CA . HIS B 1 41 ? 21.219 -20.031 -11.812 1 83.12 41 HIS B CA 1
ATOM 1467 C C . HIS B 1 41 ? 22.484 -19.938 -12.656 1 83.12 41 HIS B C 1
ATOM 1469 O O . HIS B 1 41 ? 22.656 -20.703 -13.617 1 83.12 41 HIS B O 1
ATOM 1475 N N . PRO B 1 42 ? 23.453 -18.938 -12.422 1 84.81 42 PRO B N 1
ATOM 1476 C CA . PRO B 1 42 ? 23.547 -18.047 -11.273 1 84.81 42 PRO B CA 1
ATOM 1477 C C . PRO B 1 42 ? 23 -16.641 -11.578 1 84.81 42 PRO B C 1
ATOM 1479 O O . PRO B 1 42 ? 23.156 -15.727 -10.773 1 84.81 42 PRO B O 1
ATOM 1482 N N . TYR B 1 43 ? 22.422 -16.422 -12.641 1 88.69 43 TYR B N 1
ATOM 1483 C CA . TYR B 1 43 ? 21.938 -15.109 -13.07 1 88.69 43 TYR B CA 1
ATOM 1484 C C . TYR B 1 43 ? 20.734 -14.68 -12.258 1 88.69 43 TYR B C 1
ATOM 1486 O O . TYR B 1 43 ? 20.406 -13.492 -12.203 1 88.69 43 TYR B O 1
ATOM 1494 N N . ASN B 1 44 ? 20.047 -15.578 -11.578 1 90.06 44 ASN B N 1
ATOM 1495 C CA . ASN B 1 44 ? 18.875 -15.273 -10.766 1 90.06 44 ASN B CA 1
ATOM 1496 C C . ASN B 1 44 ? 19.203 -14.312 -9.633 1 90.06 44 ASN B C 1
ATOM 1498 O O . ASN B 1 44 ? 18.406 -13.43 -9.305 1 90.06 44 ASN B O 1
ATOM 1502 N N . GLN B 1 45 ? 20.391 -14.43 -9.094 1 90.5 45 GLN B N 1
ATOM 1503 C CA . GLN B 1 45 ? 20.781 -13.539 -8.008 1 90.5 45 GLN B CA 1
ATOM 1504 C C . GLN B 1 45 ? 21.062 -12.133 -8.531 1 90.5 45 GLN B C 1
ATOM 1506 O O . GLN B 1 45 ? 20.734 -11.141 -7.867 1 90.5 45 GLN B O 1
ATOM 1511 N N . ILE B 1 46 ? 21.672 -12.117 -9.68 1 92.69 46 ILE B N 1
ATOM 1512 C CA . ILE B 1 46 ? 21.984 -10.82 -10.281 1 92.69 46 ILE B CA 1
ATOM 1513 C C . ILE B 1 46 ? 20.703 -10.109 -10.68 1 92.69 46 ILE B C 1
ATOM 1515 O O . ILE B 1 46 ? 20.531 -8.914 -10.398 1 92.69 46 ILE B O 1
ATOM 1519 N N . TYR B 1 47 ? 19.812 -10.812 -11.328 1 90.06 47 TYR B N 1
ATOM 1520 C CA . TYR B 1 47 ? 18.531 -10.234 -11.727 1 90.06 47 TYR B CA 1
ATOM 1521 C C . TYR B 1 47 ? 17.734 -9.766 -10.508 1 90.06 47 TYR B C 1
ATOM 1523 O O . TYR B 1 47 ? 17.109 -8.703 -10.539 1 90.06 47 TYR B O 1
ATOM 1531 N N . PHE B 1 48 ? 17.766 -10.555 -9.406 1 92.56 48 PHE B N 1
ATOM 1532 C CA . PHE B 1 48 ? 17.094 -10.156 -8.172 1 92.56 48 PHE B CA 1
ATOM 1533 C C . PHE B 1 48 ? 17.719 -8.883 -7.605 1 92.56 48 PHE B C 1
ATOM 1535 O O . PHE B 1 48 ? 17 -7.98 -7.164 1 92.56 48 PHE B O 1
ATOM 1542 N N . GLY B 1 49 ? 18.969 -8.828 -7.621 1 94.5 49 GLY B N 1
ATOM 1543 C CA . GLY B 1 49 ? 19.641 -7.629 -7.152 1 94.5 49 GLY B CA 1
ATOM 1544 C C . GLY B 1 49 ? 19.25 -6.379 -7.918 1 94.5 49 GLY B C 1
ATOM 1545 O O . GLY B 1 49 ? 18.984 -5.336 -7.316 1 94.5 49 GLY B O 1
ATOM 1546 N N . ILE B 1 50 ? 19.219 -6.504 -9.164 1 93.88 50 ILE B N 1
ATOM 1547 C CA . ILE B 1 50 ? 18.844 -5.379 -10.016 1 93.88 50 ILE B CA 1
ATOM 1548 C C . ILE B 1 50 ? 17.391 -4.988 -9.75 1 93.88 50 ILE B C 1
ATOM 1550 O O . ILE B 1 50 ? 17.078 -3.807 -9.617 1 93.88 50 ILE B O 1
ATOM 1554 N N . PHE B 1 51 ? 16.578 -5.996 -9.625 1 93.06 51 PHE B N 1
ATOM 1555 C CA . PHE B 1 51 ? 15.164 -5.754 -9.359 1 93.06 51 PHE B CA 1
ATOM 1556 C C . PHE B 1 51 ? 14.984 -5.027 -8.031 1 93.06 51 PHE B C 1
ATOM 1558 O O . PHE B 1 51 ? 14.133 -4.145 -7.91 1 93.06 51 PHE B O 1
ATOM 1565 N N . LEU B 1 52 ? 15.773 -5.402 -7.078 1 94.62 52 LEU B N 1
ATOM 1566 C CA . LEU B 1 52 ? 15.672 -4.844 -5.734 1 94.62 52 LEU B CA 1
ATOM 1567 C C . LEU B 1 52 ? 16.234 -3.426 -5.695 1 94.62 52 LEU B C 1
ATOM 1569 O O . LEU B 1 52 ? 15.641 -2.533 -5.086 1 94.62 52 LEU B O 1
ATOM 1573 N N . LEU B 1 53 ? 17.25 -3.152 -6.457 1 96.56 53 LEU B N 1
ATOM 1574 C CA . LEU B 1 53 ? 18 -1.91 -6.281 1 96.56 53 LEU B CA 1
ATOM 1575 C C . LEU B 1 53 ? 17.562 -0.869 -7.309 1 96.56 53 LEU B C 1
ATOM 1577 O O . LEU B 1 53 ? 17.578 0.332 -7.023 1 96.56 53 LEU B O 1
ATOM 1581 N N . ALA B 1 54 ? 17.125 -1.28 -8.422 1 95.38 54 ALA B N 1
ATOM 1582 C CA . ALA B 1 54 ? 16.859 -0.329 -9.492 1 95.38 54 ALA B CA 1
ATOM 1583 C C . ALA B 1 54 ? 15.672 0.57 -9.141 1 95.38 54 ALA B C 1
ATOM 1585 O O . ALA B 1 54 ? 15.812 1.794 -9.07 1 95.38 54 ALA B O 1
ATOM 1586 N N . PRO B 1 55 ? 14.523 0.016 -8.836 1 94.75 55 PRO B N 1
ATOM 1587 C CA . PRO B 1 55 ? 13.422 0.903 -8.461 1 94.75 55 PRO B CA 1
ATOM 1588 C C . PRO B 1 55 ? 13.703 1.681 -7.18 1 94.75 55 PRO B C 1
ATOM 1590 O O . PRO B 1 55 ? 13.367 2.865 -7.086 1 94.75 55 PRO B O 1
ATOM 1593 N N . ALA B 1 56 ? 14.32 1.034 -6.219 1 96.56 56 ALA B N 1
ATOM 1594 C CA . ALA B 1 56 ? 14.68 1.708 -4.977 1 96.56 56 ALA B CA 1
ATOM 1595 C C . ALA B 1 56 ? 15.562 2.926 -5.25 1 96.56 56 ALA B C 1
ATOM 1597 O O . ALA B 1 56 ? 15.32 4.008 -4.711 1 96.56 56 ALA B O 1
ATOM 1598 N N . GLY B 1 57 ? 16.5 2.762 -6.129 1 96.5 57 GLY B N 1
ATOM 1599 C CA . GLY B 1 57 ? 17.391 3.857 -6.477 1 96.5 57 GLY B CA 1
ATOM 1600 C C . GLY B 1 57 ? 16.703 4.977 -7.223 1 96.5 57 GLY B C 1
ATOM 1601 O O . GLY B 1 57 ? 16.906 6.156 -6.918 1 96.5 57 GLY B O 1
ATOM 1602 N N . ILE B 1 58 ? 15.875 4.656 -8.109 1 96.81 58 ILE B N 1
ATOM 1603 C CA . ILE B 1 58 ? 15.156 5.629 -8.914 1 96.81 58 ILE B CA 1
ATOM 1604 C C . ILE B 1 58 ? 14.234 6.461 -8.016 1 96.81 58 ILE B C 1
ATOM 1606 O O . ILE B 1 58 ? 14.266 7.695 -8.07 1 96.81 58 ILE B O 1
ATOM 1610 N N . PHE B 1 59 ? 13.477 5.793 -7.176 1 96 59 PHE B N 1
ATOM 1611 C CA . PHE B 1 59 ? 12.523 6.512 -6.332 1 96 59 PHE B CA 1
ATOM 1612 C C . PHE B 1 59 ? 13.25 7.305 -5.254 1 96 59 PHE B C 1
ATOM 1614 O O . PHE B 1 59 ? 12.773 8.359 -4.828 1 96 59 PHE B O 1
ATOM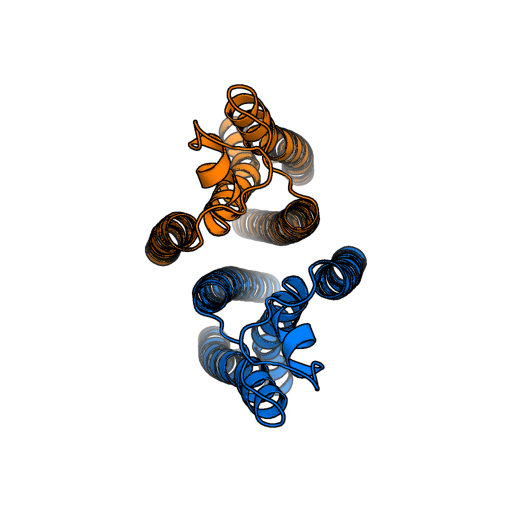 1621 N N . PHE B 1 60 ? 14.391 6.816 -4.828 1 96.88 60 PHE B N 1
ATOM 1622 C CA . PHE B 1 60 ? 15.195 7.586 -3.887 1 96.88 60 PHE B CA 1
ATOM 1623 C C . PHE B 1 60 ? 15.617 8.914 -4.5 1 96.88 60 PHE B C 1
ATOM 1625 O O . PHE B 1 60 ? 15.445 9.969 -3.893 1 96.88 60 PHE B O 1
ATOM 1632 N N . PHE B 1 61 ? 16.109 8.867 -5.707 1 96.44 61 PHE B N 1
ATOM 1633 C CA . PHE B 1 61 ? 16.609 10.07 -6.367 1 96.44 61 PHE B CA 1
ATOM 1634 C C . PHE B 1 61 ? 15.477 11.023 -6.703 1 96.44 61 PHE B C 1
ATOM 1636 O O . PHE B 1 61 ? 15.594 12.234 -6.512 1 96.44 61 PHE B O 1
ATOM 1643 N N . LEU B 1 62 ? 14.406 10.461 -7.164 1 95.25 62 LEU B N 1
ATOM 1644 C CA . LEU B 1 62 ? 13.258 11.297 -7.488 1 95.25 62 LEU B CA 1
ATOM 1645 C C . LEU B 1 62 ? 12.734 12.016 -6.246 1 95.25 62 LEU B C 1
ATOM 1647 O O . LEU B 1 62 ? 12.492 13.227 -6.277 1 95.25 62 LEU B O 1
ATOM 1651 N N . ASN B 1 63 ? 12.578 11.219 -5.168 1 94.06 63 ASN B N 1
ATOM 1652 C CA . ASN B 1 63 ? 12.102 11.82 -3.926 1 94.06 63 ASN B CA 1
ATOM 1653 C C . ASN B 1 63 ? 13.086 12.844 -3.379 1 94.06 63 ASN B C 1
ATOM 1655 O O . ASN B 1 63 ? 12.688 13.828 -2.762 1 94.06 63 ASN B O 1
ATOM 1659 N N . PHE B 1 64 ? 14.367 12.578 -3.604 1 93.31 64 PHE B N 1
ATOM 1660 C CA . PHE B 1 64 ? 15.398 13.5 -3.146 1 93.31 64 PHE B CA 1
ATOM 1661 C C . PHE B 1 64 ? 15.273 14.852 -3.846 1 93.31 64 PHE B C 1
ATOM 1663 O O . PHE B 1 64 ? 15.367 15.898 -3.205 1 93.31 64 PHE B O 1
ATOM 1670 N N . ILE B 1 65 ? 15 14.836 -5.066 1 93.19 65 ILE B N 1
ATOM 1671 C CA . ILE B 1 65 ? 14.828 16.047 -5.852 1 93.19 65 ILE B CA 1
ATOM 1672 C C . ILE B 1 65 ? 13.562 16.781 -5.406 1 93.19 65 ILE B C 1
ATOM 1674 O O . ILE B 1 65 ? 13.586 18 -5.188 1 93.19 65 ILE B O 1
ATOM 1678 N N . ILE B 1 66 ? 12.469 16.047 -5.203 1 92.38 66 ILE B N 1
ATOM 1679 C CA . ILE B 1 66 ? 11.195 16.625 -4.828 1 92.38 66 ILE B CA 1
ATOM 1680 C C . ILE B 1 66 ? 11.297 17.25 -3.438 1 92.38 66 ILE B C 1
ATOM 1682 O O . ILE B 1 66 ? 10.82 18.359 -3.211 1 92.38 66 ILE B O 1
ATOM 1686 N N . GLN B 1 67 ? 11.992 16.547 -2.465 1 88.75 67 GLN B N 1
ATOM 1687 C CA . GLN B 1 67 ? 12.172 17.062 -1.115 1 88.75 67 GLN B CA 1
ATOM 1688 C C . GLN B 1 67 ? 12.969 18.359 -1.129 1 88.75 67 GLN B C 1
ATOM 1690 O O . GLN B 1 67 ? 12.695 19.266 -0.346 1 88.75 67 GLN B O 1
ATOM 1695 N N . GLY B 1 68 ? 13.977 18.422 -1.941 1 86.31 68 GLY B N 1
ATOM 1696 C CA . GLY B 1 68 ? 14.742 19.641 -2.082 1 86.31 68 GLY B CA 1
ATOM 1697 C C . GLY B 1 68 ? 13.898 20.828 -2.539 1 86.31 68 GLY B C 1
ATOM 1698 O O . GLY B 1 68 ? 14.023 21.922 -2.004 1 86.31 68 GLY B O 1
ATOM 1699 N N . TYR B 1 69 ? 13 20.547 -3.432 1 87.38 69 TYR B N 1
ATOM 1700 C CA . TYR B 1 69 ? 12.109 21.578 -3.932 1 87.38 69 TYR B CA 1
ATOM 1701 C C . TYR B 1 69 ? 11.125 22.031 -2.85 1 87.38 69 TYR B C 1
ATOM 1703 O O . TYR B 1 69 ? 10.844 23.219 -2.715 1 87.38 69 TYR B O 1
ATOM 1711 N N . ILE B 1 70 ? 10.633 21.062 -2.133 1 84.31 70 ILE B N 1
ATOM 1712 C CA . ILE B 1 70 ? 9.68 21.359 -1.067 1 84.31 70 ILE B CA 1
ATOM 1713 C C . ILE B 1 70 ? 10.352 22.203 0.012 1 84.31 70 ILE B C 1
ATOM 1715 O O . ILE B 1 70 ? 9.789 23.188 0.481 1 84.31 70 ILE B O 1
ATOM 1719 N N . LEU B 1 71 ? 11.555 21.859 0.394 1 83.06 71 LEU B N 1
ATOM 1720 C CA . LEU B 1 71 ? 12.281 22.594 1.428 1 83.06 71 LEU B CA 1
ATOM 1721 C C . LEU B 1 71 ? 12.625 24 0.961 1 83.06 71 LEU B C 1
ATOM 1723 O O . LEU B 1 71 ? 12.555 24.953 1.744 1 83.06 71 LEU B O 1
ATOM 1727 N N . ASN B 1 72 ? 13.023 24.125 -0.304 1 83.81 72 ASN B N 1
ATOM 1728 C CA . ASN B 1 72 ? 13.352 25.438 -0.868 1 83.81 72 ASN B CA 1
ATOM 1729 C C . ASN B 1 72 ? 12.125 26.344 -0.895 1 83.81 72 ASN B C 1
ATOM 1731 O O . ASN B 1 72 ? 12.25 27.562 -0.68 1 83.81 72 ASN B O 1
ATOM 1735 N N . SER B 1 73 ? 11.055 25.828 -1.151 1 83.12 73 SER B N 1
ATOM 1736 C CA . SER B 1 73 ? 9.82 26.609 -1.188 1 83.12 73 SER B CA 1
ATOM 1737 C C . SER B 1 73 ? 9.453 27.125 0.198 1 83.12 73 SER B C 1
ATOM 1739 O O . SER B 1 73 ? 8.812 28.172 0.326 1 83.12 73 SER B O 1
ATOM 1741 N N . PHE B 1 74 ? 9.891 26.359 1.229 1 78.75 74 PHE B N 1
ATOM 1742 C CA . PHE B 1 74 ? 9.57 26.75 2.596 1 78.75 74 PHE B CA 1
ATOM 1743 C C . PHE B 1 74 ? 10.727 27.516 3.227 1 78.75 74 PHE B C 1
ATOM 1745 O O . PHE B 1 74 ? 10.68 27.859 4.41 1 78.75 74 PHE B O 1
ATOM 1752 N N . ASP B 1 75 ? 11.812 27.922 2.471 1 76.56 75 ASP B N 1
ATOM 1753 C CA . ASP B 1 75 ? 12.977 28.672 2.932 1 76.56 75 ASP B CA 1
ATOM 1754 C C . ASP B 1 75 ? 13.633 27.969 4.125 1 76.56 75 ASP B C 1
ATOM 1756 O O . ASP B 1 75 ? 14.039 28.625 5.086 1 76.56 75 ASP B O 1
ATOM 1760 N N . VAL B 1 76 ? 13.406 26.734 4.309 1 68.94 76 VAL B N 1
ATOM 1761 C CA . VAL B 1 76 ? 14.07 26 5.379 1 68.94 76 VAL B CA 1
ATOM 1762 C C . VAL B 1 76 ? 15.547 25.812 5.035 1 68.94 76 VAL B C 1
ATOM 1764 O O . VAL B 1 76 ? 15.883 25.516 3.887 1 68.94 76 VAL B O 1
ATOM 1767 N N . LYS B 1 77 ? 16.391 26.375 5.961 1 62.69 77 LYS B N 1
ATOM 1768 C CA . LYS B 1 77 ? 17.844 26.438 5.816 1 62.69 77 LYS B CA 1
ATOM 1769 C C . LYS B 1 77 ? 18.406 25.094 5.383 1 62.69 77 LYS B C 1
ATOM 1771 O O . LYS B 1 77 ? 17.844 24.047 5.695 1 62.69 77 LYS B O 1
ATOM 1776 N N . LYS B 1 78 ? 19.594 25.062 4.609 1 60.25 78 LYS B N 1
ATOM 1777 C CA . LYS B 1 78 ? 20.453 24.188 3.812 1 60.25 78 LYS B CA 1
ATOM 1778 C C . LYS B 1 78 ? 20.969 23.016 4.648 1 60.25 78 LYS B C 1
ATOM 1780 O O . LYS B 1 78 ? 21.266 21.953 4.109 1 60.25 78 LYS B O 1
ATOM 1785 N N . ASP B 1 79 ? 21.172 23.156 6.051 1 61.97 79 ASP B N 1
ATOM 1786 C CA . ASP B 1 79 ? 21.859 22.062 6.742 1 61.97 79 ASP B CA 1
ATOM 1787 C C . ASP B 1 79 ? 21 20.812 6.789 1 61.97 79 ASP B C 1
ATOM 1789 O O . ASP B 1 79 ? 21.234 19.922 7.617 1 61.97 79 ASP B O 1
ATOM 1793 N N . ASN B 1 80 ? 20.156 20.859 5.848 1 75.62 80 ASN B N 1
ATOM 1794 C CA . ASN B 1 80 ? 19.094 19.859 6.043 1 75.62 80 ASN B CA 1
ATOM 1795 C C . ASN B 1 80 ? 19.281 18.656 5.129 1 75.62 80 ASN B C 1
ATOM 1797 O O . ASN B 1 80 ? 18.328 17.938 4.84 1 75.62 80 ASN B O 1
ATOM 1801 N N . TRP B 1 81 ? 20.688 18.609 4.727 1 79.25 81 TRP B N 1
ATOM 1802 C CA . TRP B 1 81 ? 20.922 17.484 3.814 1 79.25 81 TRP B CA 1
ATOM 1803 C C . TRP B 1 81 ? 20.641 16.156 4.492 1 79.25 81 TRP B C 1
ATOM 1805 O O . TRP B 1 81 ? 20.078 15.242 3.867 1 79.25 81 TRP B O 1
ATOM 1815 N N . CYS B 1 82 ? 20.953 16.016 5.742 1 81.94 82 CYS B N 1
ATOM 1816 C CA . CYS B 1 82 ? 20.688 14.766 6.453 1 81.94 82 CYS B CA 1
ATOM 1817 C C . CYS B 1 82 ? 19.188 14.5 6.543 1 81.94 82 CYS B C 1
ATOM 1819 O O . CYS B 1 82 ? 18.75 13.367 6.363 1 81.94 82 CYS B O 1
ATOM 1821 N N . CYS B 1 83 ? 18.484 15.5 6.844 1 81.94 83 CYS B N 1
ATOM 1822 C CA . CYS B 1 83 ? 17.031 15.367 6.91 1 81.94 83 CYS B CA 1
ATOM 1823 C C . CYS B 1 83 ? 16.453 15.008 5.547 1 81.94 83 CYS B C 1
ATOM 1825 O O . CYS B 1 83 ? 15.562 14.172 5.453 1 81.94 83 CYS B O 1
ATOM 1827 N N . MET B 1 84 ? 17.016 15.555 4.477 1 86.75 84 MET B N 1
ATOM 1828 C CA . MET B 1 84 ? 16.531 15.258 3.129 1 86.75 84 MET B CA 1
ATOM 1829 C C . MET B 1 84 ? 16.812 13.805 2.76 1 86.75 84 MET B C 1
ATOM 1831 O O . MET B 1 84 ? 15.953 13.141 2.168 1 86.75 84 MET B O 1
ATOM 1835 N N . VAL B 1 85 ? 17.953 13.328 3.17 1 89.75 85 VAL B N 1
ATOM 1836 C CA . VAL B 1 85 ? 18.328 11.945 2.871 1 89.75 85 VAL B CA 1
ATOM 1837 C C . VAL B 1 85 ? 17.406 10.992 3.637 1 89.75 85 VAL B C 1
ATOM 1839 O O . VAL B 1 85 ? 16.938 9.992 3.08 1 89.75 85 VAL B O 1
ATOM 1842 N N . TRP B 1 86 ? 17.156 11.312 4.809 1 88 86 TRP B N 1
ATOM 1843 C CA . TRP B 1 86 ? 16.328 10.453 5.645 1 88 86 TR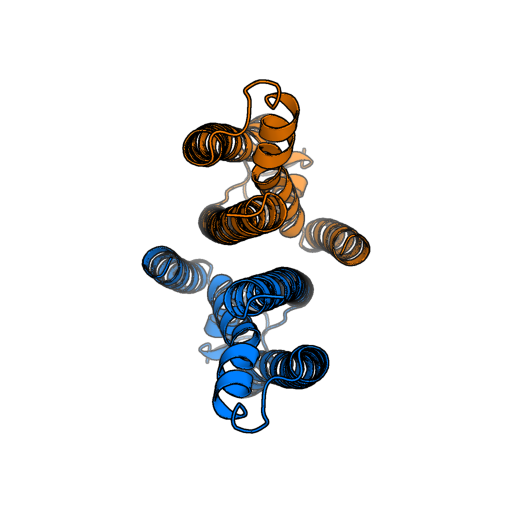P B CA 1
ATOM 1844 C C . TRP B 1 86 ? 14.906 10.367 5.09 1 88 86 TRP B C 1
ATOM 1846 O O . TRP B 1 86 ? 14.336 9.273 4.98 1 88 86 TRP B O 1
ATOM 1856 N N . GLN B 1 87 ? 14.406 11.445 4.68 1 87.56 87 GLN B N 1
ATOM 1857 C CA . GLN B 1 87 ? 13.047 11.477 4.16 1 87.56 87 GLN B CA 1
ATOM 1858 C C . GLN B 1 87 ? 12.969 10.82 2.783 1 87.56 87 GLN B C 1
ATOM 1860 O O . GLN B 1 87 ? 11.969 10.18 2.451 1 87.56 87 GLN B O 1
ATOM 1865 N N . SER B 1 88 ? 13.977 11.055 2.053 1 92.56 88 SER B N 1
ATOM 1866 C CA . SER B 1 88 ? 13.977 10.508 0.697 1 92.56 88 SER B CA 1
ATOM 1867 C C . SER B 1 88 ? 14.227 9.008 0.701 1 92.56 88 SER B C 1
ATOM 1869 O O . SER B 1 88 ? 14.039 8.336 -0.317 1 92.56 88 SER B O 1
ATOM 1871 N N . SER B 1 89 ? 14.633 8.453 1.891 1 94.88 89 SER B N 1
ATOM 1872 C CA . SER B 1 89 ? 14.914 7.023 1.977 1 94.88 89 SER B CA 1
ATOM 1873 C C . SER B 1 89 ? 13.641 6.219 2.211 1 94.88 89 SER B C 1
ATOM 1875 O O . SER B 1 89 ? 13.656 4.988 2.143 1 94.88 89 SER B O 1
ATOM 1877 N N . PHE B 1 90 ? 12.484 6.812 2.34 1 94.81 90 PHE B N 1
ATOM 1878 C CA . PHE B 1 90 ? 11.227 6.137 2.648 1 94.81 90 PHE B CA 1
ATOM 1879 C C . PHE B 1 90 ? 10.789 5.258 1.484 1 94.81 90 PHE B C 1
ATOM 1881 O O . PHE B 1 90 ? 10.516 4.07 1.667 1 94.81 90 PHE B O 1
ATOM 1888 N N . PRO B 1 91 ? 10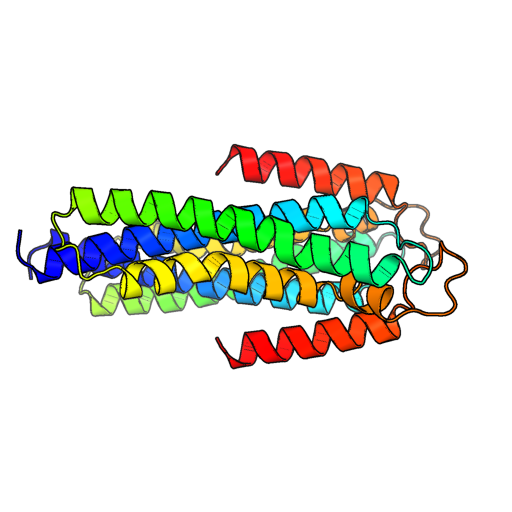.781 5.734 0.246 1 95.06 91 PRO B N 1
ATOM 1889 C CA . PRO B 1 91 ? 10.312 4.902 -0.864 1 95.06 91 PRO B CA 1
ATOM 1890 C C . PRO B 1 91 ? 11.141 3.639 -1.053 1 95.06 91 PRO B C 1
ATOM 1892 O O . PRO B 1 91 ? 10.594 2.553 -1.247 1 95.06 91 PRO B O 1
ATOM 1895 N N . PRO B 1 92 ? 12.469 3.715 -0.92 1 95.94 92 PRO B N 1
ATOM 1896 C CA . PRO B 1 92 ? 13.258 2.484 -1.013 1 95.94 92 PRO B CA 1
ATOM 1897 C C . PRO B 1 92 ? 12.875 1.455 0.047 1 95.94 92 PRO B C 1
ATOM 1899 O O . PRO B 1 92 ? 12.773 0.263 -0.254 1 95.94 92 PRO B O 1
ATOM 1902 N N . TRP B 1 93 ? 12.641 1.925 1.18 1 94.5 93 TRP B N 1
ATOM 1903 C CA . TRP B 1 93 ? 12.242 0.999 2.236 1 94.5 93 TRP B CA 1
ATOM 1904 C C . TRP B 1 93 ? 10.891 0.37 1.932 1 94.5 93 TRP B C 1
ATOM 1906 O O . TRP B 1 93 ? 10.672 -0.816 2.193 1 94.5 93 TRP B O 1
ATOM 1916 N N . MET B 1 94 ? 10.047 1.103 1.464 1 94.62 94 MET B N 1
ATOM 1917 C CA . MET B 1 94 ? 8.742 0.568 1.084 1 94.62 94 MET B CA 1
ATOM 1918 C C . MET B 1 94 ? 8.875 -0.436 -0.056 1 94.62 94 MET B C 1
ATOM 1920 O O . MET B 1 94 ? 8.203 -1.47 -0.06 1 94.62 94 MET B O 1
ATOM 1924 N N . TRP B 1 95 ? 9.719 -0.151 -0.998 1 96.12 95 TRP B N 1
ATOM 1925 C CA . TRP B 1 95 ? 9.945 -1.077 -2.102 1 96.12 95 TRP B CA 1
ATOM 1926 C C . TRP B 1 95 ? 10.484 -2.41 -1.591 1 96.12 95 TRP B C 1
ATOM 1928 O O . TRP B 1 95 ? 10.016 -3.475 -1.996 1 96.12 95 TRP B O 1
ATOM 1938 N N . PHE B 1 96 ? 11.422 -2.309 -0.709 1 95.69 96 PHE B N 1
ATOM 1939 C CA . PHE B 1 96 ? 11.984 -3.529 -0.145 1 95.69 96 PHE B CA 1
ATOM 1940 C C . PHE B 1 96 ? 10.906 -4.344 0.566 1 95.69 96 PHE B C 1
ATOM 1942 O O . PHE B 1 96 ? 10.852 -5.566 0.424 1 95.69 96 PHE B O 1
ATOM 1949 N N . ALA B 1 97 ? 10.094 -3.693 1.263 1 94.44 97 ALA B N 1
ATOM 1950 C CA . ALA B 1 97 ? 9.008 -4.371 1.97 1 94.44 97 ALA B CA 1
ATOM 1951 C C . ALA B 1 97 ? 8.047 -5.031 0.989 1 94.44 97 ALA B C 1
ATOM 1953 O O . ALA B 1 97 ? 7.664 -6.191 1.169 1 94.44 97 ALA B O 1
ATOM 1954 N N . ILE B 1 98 ? 7.723 -4.324 -0.001 1 93.69 98 ILE B N 1
ATOM 1955 C CA . ILE B 1 98 ? 6.77 -4.816 -0.991 1 93.69 98 ILE B CA 1
ATOM 1956 C C . ILE B 1 98 ? 7.352 -6.039 -1.701 1 93.69 98 ILE B C 1
ATOM 1958 O O . ILE B 1 98 ? 6.652 -7.035 -1.906 1 93.69 98 ILE B O 1
ATOM 1962 N N . VAL B 1 99 ? 8.586 -6.016 -2.064 1 93.31 99 VAL B N 1
ATOM 1963 C CA . VAL B 1 99 ? 9.25 -7.109 -2.768 1 93.31 99 VAL B CA 1
ATOM 1964 C C . VAL B 1 99 ? 9.32 -8.336 -1.86 1 93.31 99 VAL B C 1
ATOM 1966 O O . VAL B 1 99 ? 9.133 -9.469 -2.318 1 93.31 99 VAL B O 1
ATOM 1969 N N . LEU B 1 100 ? 9.5 -8.102 -0.629 1 91.12 100 LEU B N 1
ATOM 1970 C CA . LEU B 1 100 ? 9.594 -9.211 0.314 1 91.12 100 LEU B CA 1
ATOM 1971 C C . LEU B 1 100 ? 8.219 -9.789 0.622 1 91.12 100 LEU B C 1
ATOM 1973 O O . LEU B 1 100 ? 8.094 -10.969 0.949 1 91.12 100 LEU B O 1
ATOM 1977 N N . LEU B 1 101 ? 7.203 -9.008 0.468 1 89.44 101 LEU B N 1
ATOM 1978 C CA . LEU B 1 101 ? 5.84 -9.453 0.712 1 89.44 101 LEU B CA 1
ATOM 1979 C C . LEU B 1 101 ? 5.438 -10.539 -0.283 1 89.44 101 LEU B C 1
ATOM 1981 O O . LEU B 1 101 ? 4.73 -11.484 0.074 1 89.44 101 LEU B O 1
ATOM 1985 N N . ASP B 1 102 ? 5.762 -10.438 -1.473 1 83.88 102 ASP B N 1
ATOM 1986 C CA . ASP B 1 102 ? 5.445 -11.438 -2.484 1 83.88 102 ASP B CA 1
ATOM 1987 C C . ASP B 1 102 ? 6.281 -12.695 -2.291 1 83.88 102 ASP B C 1
ATOM 1989 O O . ASP B 1 102 ? 5.785 -13.812 -2.459 1 83.88 102 ASP B O 1
ATOM 1993 N N . GLY B 1 103 ? 7.469 -12.625 -1.945 1 84.19 103 GLY B N 1
ATOM 1994 C CA . GLY B 1 103 ? 8.352 -13.727 -1.603 1 84.19 103 GLY B CA 1
ATOM 1995 C C . GLY B 1 103 ? 8.891 -14.461 -2.816 1 84.19 103 GLY B C 1
ATOM 1996 O O . GLY B 1 103 ? 9.883 -15.188 -2.721 1 84.19 103 GLY B O 1
ATOM 1997 N N . SER B 1 104 ? 8.195 -14.375 -3.953 1 84.44 104 SER B N 1
ATOM 1998 C CA . SER B 1 104 ? 8.586 -15.125 -5.141 1 84.44 104 SER B CA 1
ATOM 1999 C C . SER B 1 104 ? 9.961 -14.688 -5.637 1 84.44 104 SER B C 1
ATOM 2001 O O . SER B 1 104 ? 10.742 -15.508 -6.125 1 84.44 104 SER B O 1
ATOM 2003 N N . TYR B 1 105 ? 10.211 -13.398 -5.449 1 89.06 105 TYR B N 1
ATOM 2004 C CA . TYR B 1 105 ? 11.477 -12.875 -5.957 1 89.06 105 TYR B CA 1
ATOM 2005 C C . TYR B 1 105 ? 12.648 -13.422 -5.152 1 89.06 105 TYR B C 1
ATOM 2007 O O . TYR B 1 105 ? 13.656 -13.836 -5.723 1 89.06 105 TYR B O 1
ATOM 2015 N N . LEU B 1 106 ? 12.508 -13.406 -3.893 1 87.94 106 LEU B N 1
ATOM 2016 C CA . LEU B 1 106 ? 13.57 -13.891 -3.02 1 87.94 106 LEU B CA 1
ATOM 2017 C C . LEU B 1 106 ? 13.742 -15.398 -3.156 1 87.94 106 LEU B C 1
ATOM 2019 O O . LEU B 1 106 ? 14.859 -15.906 -3.096 1 87.94 106 LEU B O 1
ATOM 2023 N N . GLN B 1 107 ? 12.633 -16.078 -3.262 1 86.62 107 GLN B N 1
ATOM 2024 C CA . GLN B 1 107 ? 12.703 -17.516 -3.467 1 86.62 107 GLN B CA 1
ATOM 2025 C C . GLN B 1 107 ? 13.477 -17.859 -4.742 1 86.62 107 GLN B C 1
ATOM 2027 O O . GLN B 1 107 ? 14.273 -18.797 -4.758 1 86.62 107 GLN B O 1
ATOM 2032 N N . CYS B 1 108 ? 13.125 -17.188 -5.809 1 86.75 108 CYS B N 1
ATOM 2033 C CA . CYS B 1 108 ? 13.836 -17.391 -7.062 1 86.75 108 CYS B CA 1
ATOM 2034 C C . CYS B 1 108 ? 15.336 -17.141 -6.887 1 86.75 108 CYS B C 1
ATOM 2036 O O . CYS B 1 108 ? 16.156 -17.891 -7.418 1 86.75 108 CYS B O 1
ATOM 2038 N N . ALA B 1 109 ? 15.688 -16.141 -6.23 1 88.69 109 ALA B N 1
ATOM 2039 C CA . ALA B 1 109 ? 17.094 -15.773 -6.027 1 88.69 109 ALA B CA 1
ATOM 2040 C C . ALA B 1 109 ? 17.844 -16.859 -5.266 1 88.69 109 ALA B C 1
ATOM 2042 O O . ALA B 1 109 ? 19.031 -17.062 -5.469 1 88.69 109 ALA B O 1
ATOM 2043 N N . MET B 1 110 ? 17.203 -17.609 -4.438 1 85.38 110 MET B N 1
ATOM 2044 C CA . MET B 1 110 ? 17.844 -18.625 -3.611 1 85.38 110 MET B CA 1
ATOM 2045 C C . MET B 1 110 ? 17.781 -19.984 -4.289 1 85.38 110 MET B C 1
ATOM 2047 O O . MET B 1 110 ? 18.406 -20.953 -3.82 1 85.38 110 MET B O 1
ATOM 2051 N N . SER B 1 111 ? 17.094 -20.062 -5.379 1 81.88 111 SER B N 1
ATOM 2052 C CA . SER B 1 111 ? 16.953 -21.344 -6.082 1 81.88 111 SER B CA 1
ATOM 2053 C C . SER B 1 111 ? 18.219 -21.688 -6.852 1 81.88 111 SER B C 1
ATOM 2055 O O . SER B 1 111 ? 18.812 -20.812 -7.504 1 81.88 111 SER B O 1
ATOM 2057 N N . THR B 1 112 ? 18.844 -22.859 -6.672 1 77.44 112 THR B N 1
ATOM 2058 C CA . THR B 1 112 ? 20.031 -23.328 -7.383 1 77.44 112 THR B CA 1
ATOM 2059 C C . THR B 1 112 ? 19.656 -24.297 -8.492 1 77.44 112 THR B C 1
ATOM 2061 O O . THR B 1 112 ? 20.453 -24.562 -9.398 1 77.44 112 THR B O 1
ATOM 2064 N N . ASN B 1 113 ? 18.719 -25.188 -8.367 1 62.56 113 ASN B N 1
ATOM 2065 C CA . ASN B 1 113 ? 18.438 -26.266 -9.312 1 62.56 113 ASN B CA 1
ATOM 2066 C C . ASN B 1 113 ? 17.406 -25.859 -10.352 1 62.56 113 ASN B C 1
ATOM 2068 O O . ASN B 1 113 ? 16.781 -26.719 -10.984 1 62.56 113 ASN B O 1
ATOM 2072 N N . HIS B 1 114 ? 17.25 -24.703 -10.711 1 53.03 114 HIS B N 1
ATOM 2073 C CA . HIS B 1 114 ? 16.031 -24.359 -11.414 1 53.03 114 HIS B CA 1
ATOM 2074 C C . HIS B 1 114 ? 16.031 -24.938 -12.828 1 53.03 114 HIS B C 1
ATOM 2076 O O . HIS B 1 114 ? 16.938 -24.672 -13.609 1 53.03 114 HIS B O 1
ATOM 2082 N N . ASN B 1 115 ? 15.742 -26.25 -13.039 1 48.12 115 ASN B N 1
ATOM 2083 C CA . ASN B 1 115 ? 14.992 -26.156 -14.289 1 48.12 115 ASN B CA 1
ATOM 2084 C C . ASN B 1 115 ? 14.109 -24.922 -14.32 1 48.12 115 ASN B C 1
ATOM 2086 O O . ASN B 1 115 ? 13.539 -24.531 -13.297 1 48.12 115 ASN B O 1
ATOM 2090 N N . ALA B 1 116 ? 14.438 -23.922 -15.07 1 45.88 116 ALA B N 1
ATOM 2091 C CA . ALA B 1 116 ? 14.055 -22.547 -15.312 1 45.88 116 ALA B CA 1
ATOM 2092 C C . ALA B 1 116 ? 12.68 -22.234 -14.727 1 45.88 116 ALA B C 1
ATOM 2094 O O . ALA B 1 116 ? 12.477 -21.172 -14.133 1 45.88 116 ALA B O 1
ATOM 2095 N N . SER B 1 117 ? 11.719 -22.953 -15.219 1 44.09 117 SER B N 1
ATOM 2096 C CA . SER B 1 117 ? 10.297 -22.609 -15.273 1 44.09 117 SER B CA 1
ATOM 2097 C C . SER B 1 117 ? 9.656 -22.688 -13.898 1 44.09 117 SER B C 1
ATOM 2099 O O . SER B 1 117 ? 8.43 -22.625 -13.773 1 44.09 117 SER B O 1
ATOM 2101 N N . THR B 1 118 ? 10.305 -23.328 -12.906 1 47.03 118 THR B N 1
ATOM 2102 C CA . THR B 1 118 ? 9.539 -23.891 -11.805 1 47.03 118 THR B CA 1
ATOM 2103 C C . THR B 1 118 ? 8.992 -22.797 -10.906 1 47.03 118 THR B C 1
ATOM 2105 O O . THR B 1 118 ? 9.734 -21.891 -10.5 1 47.03 118 THR B O 1
ATOM 2108 N N . LYS B 1 119 ? 7.816 -22.453 -11.047 1 50.09 119 LYS B N 1
ATOM 2109 C CA . LYS B 1 119 ? 6.988 -21.719 -10.086 1 50.09 119 LYS B CA 1
ATOM 2110 C C . LYS B 1 119 ? 7.387 -22.062 -8.648 1 50.09 119 LYS B C 1
ATOM 2112 O O . LYS B 1 119 ? 7.531 -23.234 -8.297 1 50.09 119 LYS B O 1
ATOM 2117 N N . PRO B 1 120 ? 8.305 -21.172 -7.938 1 51.72 120 PRO B N 1
ATOM 2118 C CA . PRO B 1 120 ? 8.672 -21.438 -6.543 1 51.72 120 PRO B CA 1
ATOM 2119 C C . PRO B 1 120 ? 7.656 -22.328 -5.824 1 51.72 120 PRO B C 1
ATOM 2121 O O . PRO B 1 120 ? 6.465 -22.297 -6.148 1 51.72 120 PRO B O 1
ATOM 2124 N N . THR B 1 121 ? 8.172 -23.297 -5.141 1 60.25 121 THR B N 1
ATOM 2125 C CA . THR B 1 121 ? 7.238 -24.078 -4.34 1 60.25 121 THR B CA 1
ATOM 2126 C C . THR B 1 121 ? 6.402 -23.172 -3.441 1 60.25 121 THR B C 1
ATOM 2128 O O . THR B 1 121 ? 6.926 -22.234 -2.836 1 60.25 121 THR B O 1
ATOM 2131 N N . ASN B 1 122 ? 5.223 -23.172 -3.516 1 68.31 122 ASN B N 1
ATOM 2132 C CA . ASN B 1 122 ? 4.211 -22.375 -2.83 1 68.31 122 ASN B CA 1
ATOM 2133 C C . ASN B 1 122 ? 4.488 -22.281 -1.331 1 68.31 122 ASN B C 1
ATOM 2135 O O . ASN B 1 122 ? 4.234 -21.25 -0.709 1 68.31 122 ASN B O 1
ATOM 2139 N N . ILE B 1 123 ? 5.344 -23.328 -0.834 1 75.75 123 ILE B N 1
ATOM 2140 C CA . ILE B 1 123 ? 5.504 -23.344 0.615 1 75.75 123 ILE B CA 1
ATOM 2141 C C . ILE B 1 123 ? 6.562 -22.328 1.033 1 75.75 123 ILE B C 1
ATOM 2143 O O . ILE B 1 123 ? 6.367 -21.578 1.991 1 75.75 123 ILE B O 1
ATOM 2147 N N . GLU B 1 124 ? 7.766 -22.344 0.348 1 78.19 124 GLU B N 1
ATOM 2148 C CA . GLU B 1 124 ? 8.836 -21.422 0.696 1 78.19 124 GLU B CA 1
ATOM 2149 C C . GLU B 1 124 ? 8.406 -19.969 0.473 1 78.19 124 GLU B C 1
ATOM 2151 O O . GLU B 1 124 ? 8.664 -19.109 1.313 1 78.19 124 GLU B O 1
ATOM 2156 N N . MET B 1 125 ? 7.742 -19.781 -0.637 1 80.44 125 MET B N 1
ATOM 2157 C CA . MET B 1 125 ? 7.246 -18.438 -0.94 1 80.44 125 MET B CA 1
ATOM 2158 C C . MET B 1 125 ? 6.266 -17.969 0.127 1 80.44 125 MET B C 1
ATOM 2160 O O . MET B 1 125 ? 6.309 -16.812 0.553 1 80.44 125 MET B O 1
ATOM 2164 N N . SER B 1 126 ? 5.5 -18.875 0.638 1 84.25 126 SER B N 1
ATOM 2165 C CA . SER B 1 126 ? 4.496 -18.547 1.646 1 84.25 126 SER B CA 1
ATOM 2166 C C . SER B 1 126 ? 5.141 -18.234 2.99 1 84.25 126 SER B C 1
ATOM 2168 O O . SER B 1 126 ? 4.68 -17.359 3.717 1 84.25 126 SER B O 1
ATOM 2170 N N . THR B 1 127 ? 6.184 -18.984 3.301 1 86.38 127 THR B N 1
ATOM 2171 C CA . THR B 1 127 ? 6.887 -18.734 4.555 1 86.38 127 THR B CA 1
ATOM 2172 C C . THR B 1 127 ? 7.555 -17.359 4.543 1 86.38 127 THR B C 1
ATOM 2174 O O . THR B 1 127 ? 7.465 -16.609 5.516 1 86.38 127 THR B O 1
ATOM 2177 N N . ILE B 1 128 ? 8.188 -17.078 3.424 1 85.88 128 ILE B N 1
ATOM 2178 C CA . ILE B 1 128 ? 8.844 -15.781 3.295 1 85.88 128 ILE B CA 1
ATOM 2179 C C . ILE B 1 128 ? 7.809 -14.664 3.416 1 85.88 128 ILE B C 1
ATOM 2181 O O . ILE B 1 128 ? 8.023 -13.68 4.129 1 85.88 128 ILE B O 1
ATOM 2185 N N . SER B 1 129 ? 6.781 -14.805 2.74 1 88.38 129 SER B N 1
ATOM 2186 C CA . SER B 1 129 ? 5.711 -13.812 2.754 1 88.38 129 SER B CA 1
ATOM 2187 C C . SER B 1 129 ? 5.133 -13.641 4.156 1 88.38 129 SER B C 1
ATOM 2189 O O . SER B 1 129 ? 4.961 -12.516 4.629 1 88.38 129 SER B O 1
ATOM 2191 N N . LYS B 1 130 ? 4.918 -14.695 4.91 1 90.19 130 LYS B N 1
ATOM 2192 C CA . LYS B 1 130 ? 4.32 -14.656 6.242 1 90.19 130 LYS B CA 1
ATOM 2193 C C . LYS B 1 130 ? 5.258 -13.992 7.246 1 90.19 130 LYS B C 1
ATOM 2195 O O . LYS B 1 130 ? 4.816 -13.227 8.102 1 90.19 130 LYS B O 1
ATOM 2200 N N . VAL B 1 131 ? 6.473 -14.289 7.125 1 91.5 131 VAL B N 1
ATOM 2201 C CA . VAL B 1 131 ? 7.457 -13.68 8.008 1 91.5 131 VAL B CA 1
ATOM 2202 C C . VAL B 1 131 ? 7.516 -12.172 7.75 1 91.5 131 VAL B C 1
ATOM 2204 O O . VAL B 1 131 ? 7.535 -11.375 8.688 1 91.5 131 VAL B O 1
ATOM 2207 N N . SER B 1 132 ? 7.531 -11.828 6.512 1 91.81 132 SER B N 1
ATOM 2208 C CA . SER B 1 132 ? 7.57 -10.422 6.152 1 91.81 132 SER B CA 1
ATOM 2209 C C . SER B 1 132 ? 6.316 -9.688 6.621 1 91.81 132 SER B C 1
ATOM 2211 O O . SER B 1 132 ? 6.398 -8.578 7.145 1 91.81 132 SER B O 1
ATOM 2213 N N . CYS B 1 133 ? 5.219 -10.281 6.469 1 92.25 133 CYS B N 1
ATOM 2214 C CA . CYS B 1 133 ? 3.957 -9.703 6.918 1 92.25 133 CYS B CA 1
ATOM 2215 C C . CYS B 1 133 ? 3.961 -9.484 8.422 1 92.25 133 CYS B C 1
ATOM 2217 O O . CYS B 1 133 ? 3.574 -8.414 8.906 1 92.25 133 CYS B O 1
ATOM 2219 N N . CYS B 1 134 ? 4.449 -10.43 9.148 1 92.06 134 CYS B N 1
ATOM 2220 C CA . CYS B 1 134 ? 4.531 -10.328 10.602 1 92.06 134 CYS B CA 1
ATOM 2221 C C . CYS B 1 134 ? 5.477 -9.203 11.016 1 92.06 134 CYS B C 1
ATOM 2223 O O . CYS B 1 134 ? 5.184 -8.453 11.945 1 92.06 134 CYS B O 1
ATOM 2225 N N . PHE B 1 135 ? 6.504 -9.078 10.312 1 92.31 135 PHE B N 1
ATOM 2226 C CA . PHE B 1 135 ? 7.465 -8.023 10.586 1 92.31 135 PHE B CA 1
ATOM 2227 C C . PHE B 1 135 ? 6.848 -6.648 10.352 1 92.31 135 PHE B C 1
ATOM 2229 O O . PHE B 1 135 ? 6.992 -5.742 11.172 1 92.31 135 PHE B O 1
ATOM 2236 N N . ILE B 1 136 ? 6.09 -6.492 9.273 1 91.75 136 ILE B N 1
ATOM 2237 C CA . ILE B 1 136 ? 5.48 -5.215 8.922 1 91.75 136 ILE B CA 1
ATOM 2238 C C . ILE B 1 136 ? 4.391 -4.867 9.938 1 91.75 136 ILE B C 1
ATOM 2240 O O . ILE B 1 136 ? 4.324 -3.734 10.422 1 91.75 136 ILE B O 1
ATOM 2244 N N . LEU B 1 137 ? 3.625 -5.855 10.367 1 89.75 137 LEU B N 1
ATOM 2245 C CA . LEU B 1 137 ? 2.551 -5.613 11.32 1 89.75 137 LEU B CA 1
ATOM 2246 C C . LEU B 1 137 ? 3.111 -5.289 12.695 1 89.75 137 LEU B C 1
ATOM 2248 O O . LEU B 1 137 ? 2.543 -4.477 13.43 1 89.75 137 LEU B O 1
ATOM 2252 N N . TYR B 1 138 ? 4.246 -5.852 12.938 1 88 138 TYR B N 1
ATOM 2253 C CA . TYR B 1 138 ? 4.887 -5.574 14.219 1 88 138 TYR B CA 1
ATOM 2254 C C . TYR B 1 138 ? 5.41 -4.141 14.266 1 88 138 TYR B C 1
ATOM 2256 O O . TYR B 1 138 ? 5.344 -3.486 15.305 1 88 138 TYR B O 1
ATOM 2264 N N . PHE B 1 139 ? 5.832 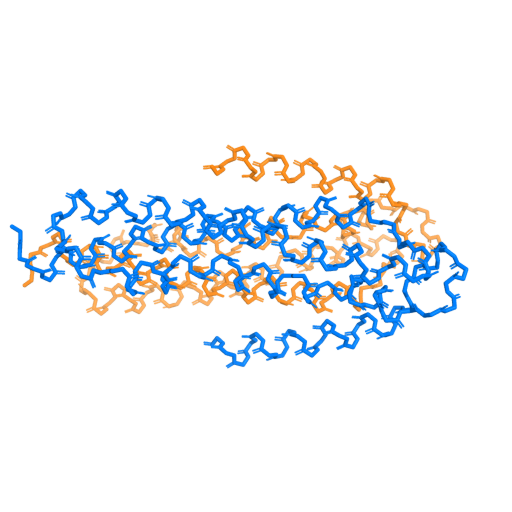-3.609 13.133 1 83.69 139 PHE B N 1
ATOM 2265 C CA . PHE B 1 139 ? 6.434 -2.283 13.102 1 83.69 139 PHE B CA 1
ATOM 2266 C C . PHE B 1 139 ? 5.363 -1.204 13 1 83.69 139 PHE B C 1
ATOM 2268 O O . PHE B 1 139 ? 5.613 -0.04 13.32 1 83.69 139 PHE B O 1
ATOM 2275 N N . ILE B 1 140 ? 4.211 -1.583 12.594 1 77.44 140 ILE B N 1
ATOM 2276 C CA . ILE B 1 140 ? 3.129 -0.605 12.523 1 77.44 140 ILE B CA 1
ATOM 2277 C C . ILE B 1 140 ? 2.471 -0.47 13.898 1 77.44 140 ILE B C 1
ATOM 2279 O O . ILE B 1 140 ? 2.141 0.638 14.328 1 77.44 140 ILE B O 1
#

Organism: Laticauda laticaudata (NCBI:txid8630)

pLDDT: mean 84.85, std 11.83, range [44.0, 96.88]

Nearest PDB structures (foldseek):
  8rml-assembly1_A  TM=5.906E-01  e=7.851E-03  Homo sapiens
  3jbr-assembly1_E  TM=3.399E-01  e=9.257E+00  Oryctolagus cuniculus
  8rml-assembly1_A  TM=5.906E-01  e=6.499E-03  Homo sapiens
  3jbr-assembly1_E  TM=3.715E-01  e=8.845E+00  Oryctolagus cuniculus

InterPro domains:
  IPR029569 Calcium homeostasis modulator family [PF14798] (12-119)

Sequence (280 aa):
MQFKQCVEKLLQEKLILNFIGTIILAVTEKIMEHEFTCAPHPYNQIYFGIFLLAPAGIFFFLNFIIQGYILNSFDVKKDNWCCMVWQSSFPPWMWFAIVLLDGSYLQCAMSTNHNASTKPTNIEMSTISKVSCCFILYFIMQFKQCVEKLLQEKLILNFIGTIILAVTEKIMEHEFTCAPHPYNQIYFGIFLLAPAGIFFFLNFIIQGYILNSFDVKKDNWCCMVWQSSFPPWMWFAIVLLDGSYLQCAMSTNHNASTKPTNIEMSTISKVSCCFILYFI

Foldseek 3Di:
DPPVVLVVVLVVVLVVVLVVLLVVLLVVVVVCVVVDWQDAPPCLQVVLVCQLVVVQVVQLVVQLVVNVVSCVVSVPDDVCNVVSNVSSNSSSVSNNLSVQLQQQSVQSNPDHPDPGGDRRDPVNRVVSNVVSVVVVVVVD/DPPVVLVVVLVVVLVVVLVVLLVVLLVVVVVCVVVDWQDAPPCLQVVLVCQLVVVQVVQLVVQLVVNVVSCVVSVPDDVCNVVSNVSSNSSSVSNNLSVQLQQQSVQSNPDHPDPGGDRRDPPNRVVSNVVSVVVVVVVD